Protein AF-A0A359FQQ7-F1 (afdb_monomer_lite)

pLDDT: mean 74.31, std 29.04, range [22.47, 98.88]

Structure (mmCIF, N/CA/C/O backbone):
data_AF-A0A359FQQ7-F1
#
_entry.id   AF-A0A359FQQ7-F1
#
loop_
_atom_site.group_PDB
_atom_site.id
_atom_site.type_symbol
_atom_site.label_atom_id
_atom_site.label_alt_id
_atom_site.label_comp_id
_atom_site.label_asym_id
_atom_site.label_entity_id
_atom_site.label_seq_id
_atom_site.pdbx_PDB_ins_code
_atom_site.Cartn_x
_atom_site.Cartn_y
_atom_site.Cartn_z
_atom_site.occupancy
_atom_site.B_iso_or_equiv
_atom_site.auth_seq_id
_atom_site.auth_comp_id
_atom_site.auth_asym_id
_atom_site.auth_atom_id
_atom_site.pdbx_PDB_model_num
ATOM 1 N N . MET A 1 1 ? -19.778 6.465 49.009 1.00 23.84 1 MET A N 1
ATOM 2 C CA . MET A 1 1 ? -18.402 6.968 48.808 1.00 23.84 1 MET A CA 1
ATOM 3 C C . MET A 1 1 ? -18.165 7.130 47.320 1.00 23.84 1 MET A C 1
ATOM 5 O O . MET A 1 1 ? -18.491 6.216 46.573 1.00 23.84 1 MET A O 1
ATOM 9 N N . VAL A 1 2 ? -17.708 8.308 46.893 1.00 26.94 2 VAL A N 1
ATOM 10 C CA . VAL A 1 2 ? -17.212 8.533 45.530 1.00 26.94 2 VAL A CA 1
ATOM 11 C C . VAL A 1 2 ? -15.701 8.351 45.603 1.00 26.94 2 VAL A C 1
ATOM 13 O O . VAL A 1 2 ? -15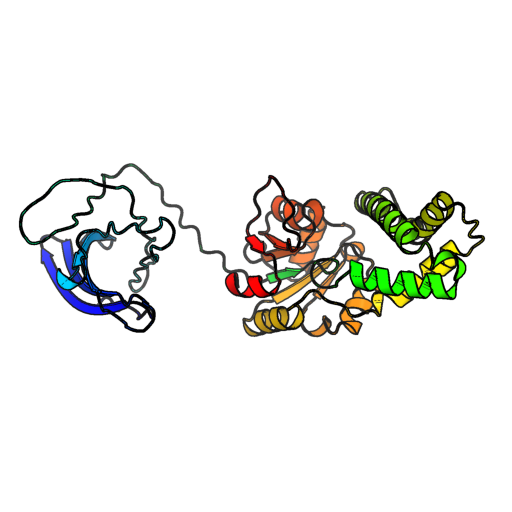.027 9.192 46.201 1.00 26.94 2 VAL A O 1
ATOM 16 N N . ASP A 1 3 ? -15.203 7.243 45.063 1.00 25.20 3 ASP A N 1
ATOM 17 C CA . ASP A 1 3 ? -13.766 7.006 44.923 1.00 25.20 3 ASP A CA 1
ATOM 18 C C . ASP A 1 3 ? -13.290 7.724 43.658 1.00 25.20 3 ASP A C 1
ATOM 20 O O . ASP A 1 3 ? -13.840 7.521 42.576 1.00 25.20 3 ASP A O 1
ATOM 24 N N . PHE A 1 4 ? -12.317 8.619 43.814 1.00 35.44 4 PHE A N 1
ATOM 25 C CA . PHE A 1 4 ? -11.715 9.376 42.719 1.00 35.44 4 PHE A CA 1
ATOM 26 C C . PHE A 1 4 ? -10.382 8.709 42.383 1.00 35.44 4 PHE A C 1
ATOM 28 O O . PHE A 1 4 ? -9.542 8.587 43.270 1.00 35.44 4 PHE A O 1
ATOM 35 N N . MET A 1 5 ? -10.200 8.262 41.139 1.00 31.06 5 MET A N 1
ATOM 36 C CA . MET A 1 5 ? -8.908 7.745 40.684 1.00 31.06 5 MET A CA 1
ATOM 37 C C . MET A 1 5 ? -7.916 8.895 40.488 1.00 31.06 5 MET A C 1
ATOM 39 O O . MET A 1 5 ? -8.274 9.940 39.941 1.00 31.06 5 MET A O 1
ATOM 43 N N . GLU A 1 6 ? -6.677 8.685 40.928 1.00 33.47 6 GLU A N 1
ATOM 44 C CA . GLU A 1 6 ? -5.541 9.549 40.617 1.00 33.47 6 GLU A CA 1
ATOM 45 C C . GLU A 1 6 ? -5.293 9.519 39.103 1.00 33.47 6 GLU A C 1
ATOM 47 O O . GLU A 1 6 ? -4.990 8.480 38.523 1.00 33.47 6 GLU A O 1
ATOM 52 N N . SER A 1 7 ? -5.441 10.671 38.451 1.00 36.25 7 SER A N 1
ATOM 53 C CA . SER A 1 7 ? -4.809 10.929 37.155 1.00 36.25 7 SER A CA 1
ATOM 54 C C . SER A 1 7 ? -3.619 11.840 37.438 1.00 36.25 7 SER A C 1
ATOM 56 O O . SER A 1 7 ? -3.744 12.745 38.263 1.00 36.25 7 SER A O 1
ATOM 58 N N . GLY A 1 8 ? -2.466 11.574 36.818 1.00 37.69 8 GLY A N 1
ATOM 59 C CA . GLY A 1 8 ? -1.138 12.055 37.245 1.00 37.69 8 GLY A CA 1
ATOM 60 C C . GLY A 1 8 ? -0.958 13.565 37.487 1.00 37.69 8 GLY A C 1
ATOM 61 O O . GLY A 1 8 ? 0.026 13.956 38.114 1.00 37.69 8 GLY A O 1
ATOM 62 N N . SER A 1 9 ? -1.905 14.409 37.070 1.00 42.09 9 SER A N 1
ATOM 63 C CA . SER A 1 9 ? -1.862 15.874 37.211 1.00 42.09 9 SER A CA 1
ATOM 64 C C . SER A 1 9 ? -2.677 16.436 38.392 1.00 42.09 9 SER A C 1
ATOM 66 O O . SER A 1 9 ? -2.557 17.625 38.697 1.00 42.09 9 SER A O 1
ATOM 68 N N . TRP A 1 10 ? -3.493 15.620 39.078 1.00 43.59 10 TRP A N 1
ATOM 69 C CA . TRP A 1 10 ? -4.455 16.085 40.091 1.00 43.59 10 TRP A CA 1
ATOM 70 C C . TRP A 1 10 ? -4.386 15.291 41.399 1.00 43.59 10 TRP A C 1
ATOM 72 O O . TRP A 1 10 ? -4.529 14.071 41.399 1.00 43.59 10 TRP A O 1
ATOM 82 N N . ILE A 1 11 ? -4.272 15.991 42.533 1.00 45.81 11 ILE A N 1
ATOM 83 C CA . ILE A 1 11 ? -4.320 15.379 43.874 1.00 45.81 11 ILE A CA 1
ATOM 84 C C . ILE A 1 11 ? -5.571 15.863 44.612 1.00 45.81 11 ILE A C 1
ATOM 86 O O . ILE A 1 11 ? -5.773 17.067 44.787 1.00 45.81 11 ILE A O 1
ATOM 90 N N . LYS A 1 12 ? -6.424 14.936 45.066 1.00 50.94 12 LYS A N 1
ATOM 91 C CA . LYS A 1 12 ? -7.586 15.248 45.915 1.00 50.94 12 LYS A CA 1
ATOM 92 C C . LYS A 1 12 ? -7.120 15.471 47.356 1.00 50.94 12 LYS A C 1
ATOM 94 O O . LYS A 1 12 ? -6.603 14.553 47.977 1.00 50.94 12 LYS A O 1
ATOM 99 N N . LEU A 1 13 ? -7.361 16.660 47.911 1.00 45.81 13 LEU A N 1
ATOM 100 C CA . LEU A 1 13 ? -6.974 16.991 49.288 1.00 45.81 13 LEU A CA 1
ATOM 101 C C . LEU A 1 13 ? -8.071 16.671 50.305 1.00 45.81 13 LEU A C 1
ATOM 103 O O . LEU A 1 13 ? -7.808 16.137 51.375 1.00 45.81 13 LEU A O 1
ATOM 107 N N . SER A 1 14 ? -9.317 17.043 50.008 1.00 45.72 14 SER A N 1
ATOM 108 C CA . SER A 1 14 ? -10.446 16.819 50.918 1.00 45.72 14 SER A CA 1
ATOM 109 C C . SER A 1 14 ? -11.785 16.943 50.203 1.00 45.72 14 SER A C 1
ATOM 111 O O . SER A 1 14 ? -11.901 17.591 49.161 1.00 45.72 14 SER A O 1
ATOM 113 N N . SER A 1 15 ? -12.819 16.328 50.776 1.00 51.59 15 SER A N 1
ATOM 114 C CA . SER A 1 15 ? -14.206 16.505 50.344 1.00 51.59 15 SER A CA 1
ATOM 115 C C . SER A 1 15 ? -15.118 16.684 51.546 1.00 51.59 15 SER A C 1
ATOM 117 O O . SER A 1 15 ? -15.037 15.892 52.480 1.00 51.59 15 SER A O 1
ATOM 119 N N . ASN A 1 16 ? -15.999 17.683 51.506 1.00 52.84 16 ASN A N 1
ATOM 120 C CA . ASN A 1 16 ? -16.909 17.994 52.605 1.00 52.84 16 ASN A CA 1
ATOM 121 C C . ASN A 1 16 ? -18.370 17.964 52.106 1.00 52.84 16 ASN A C 1
ATOM 123 O O . ASN A 1 16 ? -18.829 18.939 51.497 1.00 52.84 16 ASN A O 1
ATOM 127 N N . PRO A 1 17 ? -19.078 16.828 52.251 1.00 51.91 17 PRO A N 1
ATOM 128 C CA . PRO A 1 17 ? -20.451 16.682 51.788 1.00 51.91 17 PRO A CA 1
ATOM 129 C C . PRO A 1 17 ? -21.446 17.340 52.756 1.00 51.91 17 PRO A C 1
ATOM 131 O O . PRO A 1 17 ? -21.340 17.206 53.971 1.00 51.91 17 PRO A O 1
ATOM 134 N N . ARG A 1 18 ? -22.458 18.021 52.218 1.00 54.28 18 ARG A N 1
ATOM 135 C CA . ARG A 1 18 ? -23.611 18.552 52.956 1.00 54.28 18 ARG A CA 1
ATOM 136 C C . ARG A 1 18 ? -24.895 18.111 52.264 1.00 54.28 18 ARG A C 1
ATOM 138 O O . ARG A 1 18 ? -24.994 18.175 51.043 1.00 54.28 18 ARG A O 1
ATOM 145 N N . GLN A 1 19 ? -25.896 17.686 53.027 1.00 45.41 19 GLN A N 1
ATOM 146 C CA . GLN A 1 19 ? -27.176 17.229 52.483 1.00 45.41 19 GLN A CA 1
ATOM 147 C C . GLN A 1 19 ? -28.316 18.112 52.988 1.00 45.41 19 GLN A C 1
ATOM 149 O O . GLN A 1 19 ? -28.429 18.369 54.184 1.00 45.41 19 GLN A O 1
ATOM 154 N N . ARG A 1 20 ? -29.162 18.594 52.072 1.00 49.00 20 ARG A N 1
ATOM 155 C CA . ARG A 1 20 ? -30.366 19.369 52.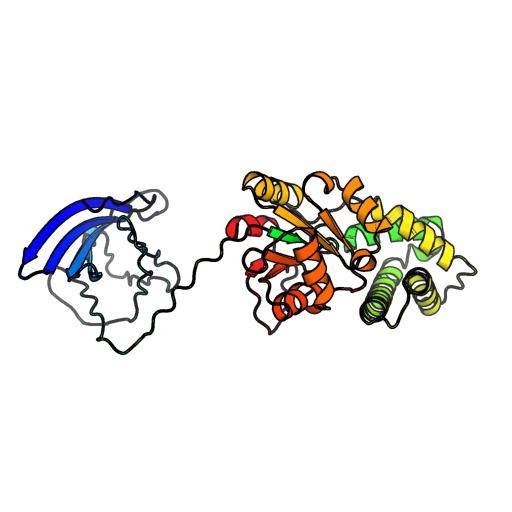400 1.00 49.00 20 ARG A CA 1
ATOM 156 C C . ARG A 1 20 ? -31.430 19.149 51.322 1.00 49.00 20 ARG A C 1
ATOM 158 O O . ARG A 1 20 ? -31.136 19.282 50.139 1.00 49.00 20 ARG A O 1
ATOM 165 N N . ASN A 1 21 ? -32.659 18.804 51.717 1.00 43.75 21 ASN A N 1
ATOM 166 C CA . ASN A 1 21 ? -33.828 18.628 50.834 1.00 43.75 21 ASN A CA 1
ATOM 167 C C . ASN A 1 21 ? -33.558 17.786 49.566 1.00 43.75 21 ASN A C 1
ATOM 169 O O . ASN A 1 21 ? -33.723 18.271 48.446 1.00 43.75 21 ASN A O 1
ATOM 173 N N . ASN A 1 22 ? -33.116 16.531 49.725 1.00 49.00 22 ASN A N 1
ATOM 174 C CA . ASN A 1 22 ? -32.780 15.606 48.623 1.00 49.00 22 ASN A CA 1
ATOM 175 C C . ASN A 1 22 ? -31.702 16.109 47.640 1.00 49.00 22 ASN A C 1
ATOM 177 O O . ASN A 1 22 ? -31.526 15.534 46.560 1.00 49.00 22 ASN A O 1
ATOM 181 N N . LYS A 1 23 ? -30.960 17.155 48.019 1.00 44.00 23 LYS A N 1
ATOM 182 C CA . LYS A 1 23 ? -29.763 17.623 47.326 1.00 44.00 23 LYS A CA 1
ATOM 183 C C . LYS A 1 23 ? -28.541 17.347 48.192 1.00 44.00 23 LYS A C 1
ATOM 185 O O . LYS A 1 23 ? -28.539 17.660 49.383 1.00 44.00 23 LYS A O 1
ATOM 190 N N . VAL A 1 24 ? -27.507 16.776 47.590 1.00 48.62 24 VAL A N 1
ATOM 191 C CA . VAL A 1 24 ? -26.188 16.613 48.210 1.00 48.62 24 VAL A CA 1
ATOM 192 C C . VAL A 1 24 ? -25.252 17.599 47.536 1.00 48.62 24 VAL A C 1
ATOM 194 O O . VAL A 1 24 ? -25.076 17.530 46.323 1.00 48.62 24 VAL A O 1
ATOM 197 N N . SER A 1 25 ? -24.671 18.525 48.290 1.00 45.25 25 SER A N 1
ATOM 198 C CA . SER A 1 25 ? -23.557 19.337 47.819 1.00 45.25 25 SER A CA 1
ATOM 199 C C . SER A 1 25 ? -22.247 18.753 48.327 1.00 45.25 25 SER A C 1
ATOM 201 O O . SER A 1 25 ? -22.138 18.369 49.486 1.00 45.25 25 SER A O 1
ATOM 203 N N . VAL A 1 26 ? -21.242 18.665 47.464 1.00 50.38 26 VAL A N 1
ATOM 204 C CA . VAL A 1 26 ? -19.898 18.231 47.845 1.00 50.38 26 VAL A CA 1
ATOM 205 C C . VAL A 1 26 ? -18.936 19.328 47.436 1.00 50.38 26 VAL A C 1
ATOM 207 O O . VAL A 1 26 ? -18.816 19.635 46.251 1.00 50.38 26 VAL A O 1
ATOM 210 N N . LEU A 1 27 ? -18.274 19.927 48.425 1.00 46.50 27 LEU A N 1
ATOM 211 C CA . LEU A 1 27 ? -17.118 20.776 48.173 1.00 46.50 27 LEU A CA 1
ATOM 212 C C . LEU A 1 27 ? -15.889 19.875 48.093 1.00 46.50 27 LEU A C 1
ATOM 214 O O . LEU A 1 27 ? -15.633 19.132 49.040 1.00 46.50 27 LEU A O 1
ATOM 218 N N . ILE A 1 28 ? -15.147 19.934 46.992 1.00 53.69 28 ILE A N 1
ATOM 219 C CA . ILE A 1 28 ? -13.906 19.175 46.820 1.00 53.69 28 ILE A CA 1
ATOM 220 C C . ILE A 1 28 ? -12.751 20.146 46.613 1.00 53.69 28 ILE A C 1
ATOM 222 O O . ILE A 1 28 ? -12.840 21.046 45.777 1.00 53.69 28 ILE A O 1
ATOM 226 N N . ASN A 1 29 ? -11.683 19.954 47.386 1.00 49.75 29 ASN A N 1
ATOM 227 C CA . ASN A 1 29 ? -10.424 20.664 47.214 1.00 49.75 29 ASN A CA 1
ATOM 228 C C . ASN A 1 29 ? -9.447 19.756 46.458 1.00 49.75 29 ASN A C 1
ATOM 230 O O . ASN A 1 29 ? -9.180 18.635 46.902 1.00 49.75 29 ASN A O 1
ATOM 234 N N . PHE A 1 30 ? -8.912 20.248 45.347 1.00 58.31 30 PHE A N 1
ATOM 235 C CA . PHE A 1 30 ? -7.862 19.600 44.569 1.00 58.31 30 PHE A CA 1
ATOM 236 C C . PHE A 1 30 ? -6.619 20.480 44.501 1.00 58.31 30 PHE A C 1
ATOM 238 O O . PHE A 1 30 ? -6.683 21.686 44.743 1.00 58.31 30 PHE A O 1
ATOM 245 N N . VAL A 1 31 ? -5.510 19.864 44.116 1.00 44.94 31 VAL A N 1
ATOM 246 C CA . VAL A 1 31 ? -4.295 20.545 43.683 1.00 44.94 31 VAL A CA 1
ATOM 247 C C . VAL A 1 31 ? -4.021 20.174 42.237 1.00 44.94 31 VAL A C 1
ATOM 249 O O . VAL A 1 31 ? -3.949 18.985 41.920 1.00 44.94 31 VAL A O 1
ATOM 252 N N . LEU A 1 32 ? -3.855 21.190 41.391 1.00 45.88 32 LEU A N 1
ATOM 253 C CA . LEU A 1 32 ? -3.355 21.044 40.028 1.00 45.88 32 LEU A CA 1
ATOM 254 C C . LEU A 1 32 ? -1.829 21.156 40.037 1.00 45.88 32 LEU A C 1
ATOM 256 O O . LEU A 1 32 ? -1.291 22.141 40.551 1.00 45.88 32 LEU A O 1
ATOM 260 N N . LYS A 1 33 ? -1.140 20.161 39.473 1.00 45.09 33 LYS A N 1
ATOM 261 C CA . LYS A 1 33 ? 0.299 20.236 39.199 1.00 45.09 33 LYS A CA 1
ATOM 262 C C . LYS A 1 33 ? 0.508 20.806 37.798 1.00 45.09 33 LYS A C 1
ATOM 264 O O . LYS A 1 33 ? 0.233 20.123 36.819 1.00 45.09 33 LYS A O 1
ATOM 269 N N . MET A 1 34 ? 0.994 22.042 37.716 1.00 42.34 34 MET A N 1
ATOM 270 C CA . MET A 1 34 ? 1.411 22.646 36.448 1.00 42.34 34 MET A CA 1
ATOM 271 C C . MET A 1 34 ? 2.911 22.398 36.245 1.00 42.34 34 MET A C 1
ATOM 273 O O . MET A 1 34 ? 3.684 22.690 37.163 1.00 42.34 34 MET A O 1
ATOM 277 N N . PRO A 1 35 ? 3.351 21.884 35.088 1.00 39.12 35 PRO A N 1
ATOM 278 C CA . PRO A 1 35 ? 4.766 21.846 34.763 1.00 39.12 35 PRO A CA 1
ATOM 279 C C . PRO A 1 35 ? 5.234 23.260 34.393 1.00 39.12 35 PRO A C 1
ATOM 281 O O . PRO A 1 35 ? 4.771 23.844 33.417 1.00 39.12 35 PRO A O 1
ATOM 284 N N . LYS A 1 36 ? 6.163 23.819 35.170 1.00 41.09 36 LYS A N 1
ATOM 285 C CA . LYS A 1 36 ? 7.084 24.849 34.681 1.00 41.09 36 LYS A CA 1
ATOM 286 C C . LYS A 1 36 ? 8.486 24.273 34.720 1.00 41.09 36 LYS A C 1
ATOM 288 O O . LYS A 1 36 ? 8.803 23.501 35.625 1.00 41.09 36 LYS A O 1
ATOM 293 N N . GLU A 1 37 ? 9.295 24.636 33.730 1.00 41.03 37 GLU A N 1
ATOM 294 C CA . GLU A 1 37 ? 10.717 24.308 33.676 1.00 41.03 37 GLU A CA 1
ATOM 295 C C . GLU A 1 37 ? 11.345 24.597 35.050 1.00 41.03 37 GLU A C 1
ATOM 297 O O . GLU A 1 37 ? 11.466 25.749 35.460 1.00 41.03 37 GLU A O 1
ATOM 302 N N . SER A 1 38 ? 11.676 23.519 35.770 1.00 41.00 38 SER A N 1
ATOM 303 C CA . SER A 1 38 ? 12.355 23.421 37.073 1.00 41.00 38 SER A CA 1
ATOM 304 C C . SER A 1 38 ? 11.588 23.536 38.409 1.00 41.00 38 SER A C 1
ATOM 306 O O . SER A 1 38 ? 12.172 23.124 39.407 1.00 41.00 38 SER A O 1
ATOM 308 N N . GLU A 1 39 ? 10.296 23.891 38.491 1.00 41.41 39 GLU A N 1
ATOM 309 C CA . GLU A 1 39 ? 9.538 23.787 39.766 1.00 41.41 39 GLU A CA 1
ATOM 310 C C . GLU A 1 39 ? 8.045 23.441 39.584 1.00 41.41 39 GLU A C 1
ATOM 312 O O . GLU A 1 39 ? 7.339 24.009 38.750 1.00 41.41 39 GLU A O 1
ATOM 317 N N . ILE A 1 40 ? 7.534 22.519 40.415 1.00 42.38 40 ILE A N 1
ATOM 318 C CA . ILE A 1 40 ? 6.106 22.164 40.493 1.00 42.38 40 ILE A CA 1
ATOM 319 C C . ILE A 1 40 ? 5.430 23.098 41.500 1.00 42.38 40 ILE A C 1
ATOM 321 O O . ILE A 1 40 ? 5.586 22.916 42.707 1.00 42.38 40 ILE A O 1
ATOM 325 N N . THR A 1 41 ? 4.627 24.061 41.036 1.00 43.84 41 THR A N 1
ATOM 326 C CA . THR A 1 41 ? 3.792 24.873 41.938 1.00 43.84 41 THR A CA 1
ATOM 327 C C . THR A 1 41 ? 2.379 24.281 42.052 1.00 43.84 41 THR A C 1
ATOM 329 O O . THR A 1 41 ? 1.628 24.298 41.073 1.00 43.84 41 THR A O 1
ATOM 332 N N . PRO A 1 42 ? 1.973 23.753 43.220 1.00 47.00 42 PRO A N 1
ATOM 333 C CA . PRO A 1 42 ? 0.622 23.244 43.431 1.00 47.00 42 PRO A CA 1
ATOM 334 C C . PRO A 1 42 ? -0.407 24.385 43.513 1.00 47.00 42 PRO A C 1
ATOM 336 O O . PRO A 1 42 ? -0.327 25.228 44.405 1.00 47.00 42 PRO A O 1
ATOM 339 N N . LEU A 1 43 ? -1.410 24.395 42.624 1.00 49.88 43 LEU A N 1
ATOM 340 C CA . LEU A 1 43 ? -2.495 25.390 42.650 1.00 49.88 43 LEU A CA 1
ATOM 341 C C . LEU A 1 43 ? -3.782 24.819 43.278 1.00 49.88 43 LEU A C 1
ATOM 343 O O . LEU A 1 43 ? -4.304 23.817 42.777 1.00 49.88 43 LEU A O 1
ATOM 347 N N . PRO A 1 44 ? -4.330 25.440 44.343 1.00 50.19 44 PRO A N 1
ATOM 348 C CA . PRO A 1 44 ? -5.578 25.003 44.953 1.00 50.19 44 PRO A CA 1
ATOM 349 C C . PRO A 1 44 ? -6.789 25.259 44.050 1.00 50.19 44 PRO A C 1
ATOM 351 O O . PRO A 1 44 ? -7.035 26.379 43.597 1.00 50.19 44 PRO A O 1
ATOM 354 N N . VAL A 1 45 ? -7.601 24.218 43.858 1.00 53.03 45 VAL A N 1
ATOM 355 C CA . VAL A 1 45 ? -8.845 24.257 43.081 1.00 53.03 45 VAL A CA 1
ATOM 356 C C . VAL A 1 45 ? -10.011 23.823 43.959 1.00 53.03 45 VAL A C 1
ATOM 358 O O . VAL A 1 45 ? -9.978 22.758 44.576 1.00 53.03 45 VAL A O 1
ATOM 361 N N . ARG A 1 46 ? -11.071 24.630 44.004 1.00 52.22 46 ARG A N 1
ATOM 362 C CA . ARG A 1 46 ? -12.327 24.316 44.695 1.00 52.22 46 ARG A CA 1
ATOM 363 C C . ARG A 1 46 ? -13.419 24.005 43.693 1.00 52.22 46 ARG A C 1
ATOM 365 O O . ARG A 1 46 ? -13.734 24.845 42.862 1.00 52.22 46 ARG A O 1
ATOM 372 N N . MET A 1 47 ? -14.045 22.839 43.815 1.00 55.12 47 MET A N 1
ATOM 373 C CA . MET A 1 47 ? -15.235 22.485 43.039 1.00 55.12 47 MET A CA 1
ATOM 374 C C . MET A 1 47 ? -16.441 22.294 43.947 1.00 55.12 47 MET A C 1
ATOM 376 O O . MET A 1 47 ? -16.361 21.577 44.945 1.00 55.12 47 MET A O 1
ATOM 380 N N . LEU A 1 48 ? -17.571 22.889 43.570 1.00 51.16 48 LEU A N 1
ATOM 381 C CA . LEU A 1 48 ? -18.869 22.617 44.174 1.00 51.16 48 LEU A CA 1
ATOM 382 C C . LEU A 1 48 ? -19.689 21.742 43.232 1.00 51.16 48 LEU A C 1
ATOM 384 O O . LEU A 1 48 ? -20.067 22.169 42.140 1.00 51.16 48 LEU A O 1
ATOM 388 N N . ILE A 1 49 ? -20.006 20.534 43.680 1.00 53.47 49 ILE A N 1
ATOM 389 C CA . ILE A 1 49 ? -20.855 19.596 42.947 1.00 53.47 49 ILE A CA 1
ATOM 390 C C . ILE A 1 49 ? -22.192 19.509 43.662 1.00 53.47 49 ILE A C 1
ATOM 392 O O . ILE A 1 49 ? -22.223 19.296 44.872 1.00 53.47 49 ILE A O 1
ATOM 396 N N . MET A 1 50 ? -23.293 19.644 42.927 1.00 46.81 50 MET A N 1
ATOM 397 C CA . MET A 1 50 ? -24.625 19.349 43.445 1.00 46.81 50 MET A CA 1
ATOM 398 C C . MET A 1 50 ? -25.172 18.085 42.805 1.00 46.81 50 MET A C 1
ATOM 400 O O . MET A 1 50 ? -25.195 17.960 41.584 1.00 46.81 50 MET A O 1
ATOM 404 N N . CYS A 1 51 ? -25.662 17.176 43.638 1.00 46.50 51 CYS A N 1
ATOM 405 C CA . CYS A 1 51 ? -26.328 15.958 43.222 1.00 46.50 51 CYS A CA 1
ATOM 406 C C . CYS A 1 51 ? -27.798 15.996 43.639 1.00 46.50 51 CYS A C 1
ATOM 408 O O . CYS A 1 51 ? -28.115 16.207 44.810 1.00 46.50 51 CYS A O 1
ATOM 410 N N . THR A 1 52 ? -28.701 15.758 42.691 1.00 47.19 52 THR A N 1
ATOM 411 C CA . THR A 1 52 ? -30.146 15.641 42.923 1.00 47.19 52 THR A CA 1
ATOM 412 C C . THR A 1 52 ? -30.677 14.406 42.213 1.00 47.19 52 THR A C 1
ATOM 414 O O . THR A 1 52 ? -30.466 14.268 41.011 1.00 47.19 52 THR A O 1
ATOM 417 N N . LYS A 1 53 ? -31.373 13.516 42.933 1.00 46.38 53 LYS A N 1
ATOM 418 C CA . LYS A 1 53 ? -32.001 12.303 42.363 1.00 46.38 53 LYS A CA 1
ATOM 419 C C . LYS A 1 53 ? -31.056 11.472 41.465 1.00 46.38 53 LYS A C 1
ATOM 421 O O . LYS A 1 53 ? -31.437 11.037 40.385 1.00 46.38 53 LYS A O 1
ATOM 426 N N . GLY A 1 54 ? -29.804 11.285 41.893 1.00 44.78 54 GLY A N 1
ATOM 427 C CA . GLY A 1 54 ? -28.814 10.469 41.174 1.00 44.78 54 GLY A CA 1
ATOM 428 C C . GLY A 1 54 ? -28.127 11.144 39.978 1.00 44.78 54 GLY A C 1
ATOM 429 O O . GLY A 1 54 ? -27.327 10.497 39.307 1.00 44.78 54 GLY A O 1
ATOM 430 N N . VAL A 1 55 ? -28.398 12.428 39.721 1.00 41.56 55 VAL A N 1
ATOM 431 C CA . VAL A 1 55 ? -27.684 13.245 38.727 1.00 41.56 55 VAL A CA 1
ATOM 432 C C . VAL A 1 55 ? -26.804 14.249 39.460 1.00 41.56 55 VAL A C 1
ATOM 434 O O . VAL A 1 55 ? -27.311 14.979 40.311 1.00 41.56 55 VAL A O 1
ATOM 437 N N . CYS A 1 56 ? -25.511 14.288 39.138 1.00 45.47 56 CYS A N 1
ATOM 438 C CA . CYS A 1 56 ? -24.560 15.254 39.682 1.00 45.47 56 CYS A CA 1
ATOM 439 C C . CYS A 1 56 ? -24.156 16.270 38.609 1.00 45.47 56 CYS A C 1
ATOM 441 O O . CYS A 1 56 ? -23.977 15.919 37.444 1.00 45.47 56 CYS A O 1
ATOM 443 N N . SER A 1 57 ? -24.004 17.530 39.005 1.00 44.91 57 SER A N 1
ATOM 444 C CA . SER A 1 57 ? -23.550 18.615 38.135 1.00 44.91 57 SER A CA 1
ATOM 445 C C . SER A 1 57 ? -22.527 19.469 38.872 1.00 44.91 57 SER A C 1
ATOM 447 O O . SER A 1 57 ? -22.705 19.775 40.055 1.00 44.91 57 SER A O 1
ATOM 449 N N . ILE A 1 58 ? -21.459 19.857 38.176 1.00 50.06 58 ILE A N 1
ATOM 450 C CA . ILE A 1 58 ? -20.520 20.867 38.668 1.00 50.06 58 ILE A CA 1
ATOM 451 C C . ILE A 1 58 ? -21.236 22.214 38.589 1.00 50.06 58 ILE A C 1
ATOM 453 O O . ILE A 1 58 ? -21.716 22.607 37.530 1.00 50.06 58 ILE A O 1
ATOM 457 N N . VAL A 1 59 ? -21.348 22.892 39.726 1.00 45.50 59 VAL A N 1
ATOM 458 C CA . VAL A 1 59 ? -22.060 24.173 39.846 1.00 45.50 59 VAL A CA 1
ATOM 459 C C . VAL A 1 59 ? -21.082 25.339 39.893 1.00 45.50 59 VAL A C 1
ATOM 461 O O . VAL A 1 59 ? -21.416 26.436 39.462 1.00 45.50 59 VAL A O 1
ATOM 464 N N . SER A 1 60 ? -19.873 25.111 40.406 1.00 45.94 60 SER A N 1
ATOM 465 C CA . SER A 1 60 ? -18.819 26.120 40.469 1.00 45.94 60 SER A CA 1
ATOM 466 C C . SER A 1 60 ? -17.446 25.455 40.516 1.00 45.94 60 SER A C 1
ATOM 468 O O . SER A 1 60 ? -17.286 24.402 41.141 1.00 45.94 60 SER A O 1
ATOM 470 N N . VAL A 1 61 ? -16.469 26.090 39.871 1.00 46.62 61 VAL A N 1
ATOM 471 C CA . VAL A 1 61 ? -15.039 25.799 39.994 1.00 46.62 61 VAL A CA 1
ATOM 472 C C . VAL A 1 61 ? -14.336 27.122 40.281 1.00 46.62 61 VAL A C 1
ATOM 474 O O . VAL A 1 61 ? -14.564 28.091 39.562 1.00 46.62 61 VAL A O 1
ATOM 477 N N . ALA A 1 62 ? -13.501 27.168 41.314 1.00 45.41 62 ALA A N 1
ATOM 478 C CA . ALA A 1 62 ? -12.700 28.330 41.675 1.00 45.41 62 ALA A CA 1
ATOM 479 C C . ALA A 1 62 ? -11.224 27.934 41.762 1.00 45.41 62 ALA A C 1
ATOM 481 O O . ALA A 1 62 ? -10.869 27.006 42.492 1.00 45.41 62 ALA A O 1
ATOM 482 N N . LEU A 1 63 ? -10.374 28.649 41.026 1.00 45.94 63 LEU A N 1
ATOM 483 C CA . LEU A 1 63 ? -8.921 28.550 41.120 1.00 45.94 63 LEU A CA 1
ATOM 484 C C . LEU A 1 63 ? -8.429 29.609 42.108 1.00 45.94 63 LEU A C 1
ATOM 486 O O . LEU A 1 63 ? -8.786 30.779 41.977 1.00 45.94 63 LEU A O 1
ATOM 490 N N . ILE A 1 64 ? -7.630 29.214 43.096 1.00 47.97 64 ILE A N 1
ATOM 491 C CA . ILE A 1 64 ? -7.056 30.146 44.069 1.00 47.97 64 ILE A CA 1
ATOM 492 C C . ILE A 1 64 ? -5.594 30.363 43.688 1.00 47.97 64 ILE A C 1
ATOM 494 O O . ILE A 1 64 ? -4.764 29.484 43.898 1.00 47.97 64 ILE A O 1
ATOM 498 N N . ILE A 1 65 ? -5.281 31.528 43.123 1.00 43.72 65 ILE A N 1
ATOM 499 C CA . ILE A 1 65 ? -3.908 31.897 42.758 1.00 43.72 65 ILE A CA 1
ATOM 500 C C . ILE A 1 65 ? -3.309 32.750 43.893 1.00 43.72 65 ILE A C 1
ATOM 502 O O . ILE A 1 65 ? -3.877 33.795 44.221 1.00 43.72 65 ILE A O 1
ATOM 506 N N . PRO A 1 66 ? -2.183 32.337 44.509 1.00 42.12 66 PRO A N 1
ATOM 507 C CA . PRO A 1 66 ? -1.419 33.173 45.431 1.00 42.12 66 PRO A CA 1
ATOM 508 C C . PRO A 1 66 ? -1.033 34.513 44.797 1.00 42.12 66 PRO A C 1
ATOM 510 O O . PRO A 1 66 ? -0.523 34.547 43.680 1.00 42.12 66 PRO A O 1
ATOM 513 N N . ALA A 1 67 ? -1.210 35.616 45.527 1.00 39.31 67 ALA A N 1
ATOM 514 C CA . ALA A 1 67 ? -0.888 36.959 45.032 1.00 39.31 67 ALA A CA 1
ATOM 515 C C . ALA A 1 67 ? 0.585 37.113 44.599 1.00 39.31 67 ALA A C 1
ATOM 517 O O . ALA A 1 67 ? 0.885 37.919 43.726 1.00 39.31 67 ALA A O 1
ATOM 518 N N . SER A 1 68 ? 1.489 36.309 45.168 1.00 39.16 68 SER A N 1
ATOM 519 C CA . SER A 1 68 ? 2.914 36.266 44.822 1.00 39.16 68 SER A CA 1
ATOM 520 C C . SER A 1 68 ? 3.213 35.716 43.422 1.00 39.16 68 SER A C 1
ATOM 522 O O . SER A 1 68 ? 4.290 35.977 42.899 1.00 39.16 68 SER A O 1
ATOM 524 N N . LEU A 1 69 ? 2.285 34.974 42.805 1.00 38.09 69 LEU A N 1
ATOM 525 C CA . LEU A 1 69 ? 2.434 34.417 41.452 1.00 38.09 69 LEU A CA 1
ATOM 526 C C . LEU A 1 69 ? 1.860 35.332 40.360 1.00 38.09 69 LEU A C 1
ATOM 528 O O . LEU A 1 69 ? 1.923 34.994 39.180 1.00 38.09 69 LEU A O 1
ATOM 532 N N . ILE A 1 70 ? 1.298 36.481 40.741 1.00 38.25 70 ILE A N 1
ATOM 533 C CA . ILE A 1 70 ? 0.670 37.438 39.830 1.00 38.25 70 ILE A CA 1
ATOM 534 C C . ILE A 1 70 ? 1.654 38.597 39.612 1.00 38.25 70 ILE A C 1
ATOM 536 O O . ILE A 1 70 ? 1.738 39.511 40.433 1.00 38.25 70 ILE A O 1
ATOM 540 N N . SER A 1 71 ? 2.420 38.577 38.516 1.00 32.69 71 SER A N 1
ATOM 541 C CA . SER A 1 71 ? 3.207 39.751 38.110 1.00 32.69 71 SER A CA 1
ATOM 542 C C . SER A 1 71 ? 2.266 40.819 37.542 1.00 32.69 71 SER A C 1
ATOM 544 O O . SER A 1 71 ? 1.292 40.488 36.863 1.00 32.69 71 SER A O 1
ATOM 546 N N . ARG A 1 72 ? 2.534 42.107 37.807 1.00 32.81 72 ARG A N 1
ATOM 547 C CA . ARG A 1 72 ? 1.645 43.243 37.462 1.00 32.81 72 ARG A CA 1
ATOM 548 C C . ARG A 1 72 ? 1.330 43.419 35.963 1.00 32.81 72 ARG A C 1
ATOM 550 O O . ARG A 1 72 ? 0.504 44.264 35.641 1.00 32.81 72 ARG A O 1
ATOM 557 N N . GLU A 1 73 ? 1.899 42.606 35.076 1.00 27.67 73 GLU A N 1
ATOM 558 C CA . GLU A 1 73 ? 1.653 42.638 33.625 1.00 27.67 73 GLU A CA 1
ATOM 559 C C . GLU A 1 73 ? 1.239 41.280 33.023 1.00 27.67 73 GLU A C 1
ATOM 561 O O . GLU A 1 73 ? 1.159 41.135 31.807 1.00 27.67 73 GLU A O 1
ATOM 566 N N . SER A 1 74 ? 0.921 40.271 33.841 1.00 27.25 74 SER A N 1
ATOM 567 C CA . SER A 1 74 ? 0.510 38.957 33.326 1.00 27.25 74 SER A CA 1
ATOM 568 C C . SER A 1 74 ? -1.003 38.876 33.088 1.00 27.25 74 SER A C 1
ATOM 570 O O . SER A 1 74 ? -1.799 38.579 33.978 1.00 27.25 74 SER A O 1
ATOM 572 N N . VAL A 1 75 ? -1.418 39.112 31.842 1.00 27.94 75 VAL A N 1
ATOM 573 C CA . VAL A 1 75 ? -2.674 38.559 31.321 1.00 27.94 75 VAL A CA 1
ATOM 574 C C . VAL A 1 75 ? -2.463 37.049 31.209 1.00 27.94 75 VAL A C 1
ATOM 576 O O . VAL A 1 75 ? -1.649 36.598 30.408 1.00 27.94 75 VAL A O 1
ATOM 579 N N . CYS A 1 76 ? -3.151 36.251 32.027 1.00 29.34 76 CYS A N 1
ATOM 580 C CA . CYS A 1 76 ? -3.209 34.807 31.811 1.00 29.34 76 CYS A CA 1
ATOM 581 C C . CYS A 1 76 ? -4.046 34.536 30.552 1.00 29.34 76 CYS A C 1
ATOM 583 O O . CYS A 1 76 ? -5.258 34.335 30.642 1.00 29.34 76 CYS A O 1
ATOM 585 N N . ASP A 1 77 ? -3.413 34.560 29.380 1.00 27.86 77 ASP A N 1
ATOM 586 C CA . ASP A 1 77 ? -3.981 33.946 28.185 1.00 27.86 77 ASP A CA 1
ATOM 587 C C . ASP A 1 77 ? -3.905 32.429 28.371 1.00 27.86 77 ASP A C 1
ATOM 589 O O . ASP A 1 77 ? -2.841 31.819 28.297 1.00 27.86 77 ASP A O 1
ATOM 593 N N . PHE A 1 78 ? -5.050 31.817 28.671 1.00 30.64 78 PHE A N 1
ATOM 594 C CA . PHE A 1 78 ? -5.197 30.377 28.524 1.00 30.64 78 PHE A CA 1
ATOM 595 C C . PHE A 1 78 ? -5.366 30.094 27.028 1.00 30.64 78 PHE A C 1
ATOM 597 O O . PHE A 1 78 ? -6.353 30.567 26.451 1.00 30.64 78 PHE A O 1
ATOM 604 N N . PRO A 1 79 ? -4.449 29.358 26.375 1.00 26.75 79 PRO A N 1
ATOM 605 C CA . PRO A 1 79 ? -4.673 28.922 25.006 1.00 26.75 79 PRO A CA 1
ATOM 606 C C . PRO A 1 79 ? -5.969 28.102 24.963 1.00 26.75 79 PRO A C 1
ATOM 608 O O . PRO A 1 79 ? -6.177 27.215 25.791 1.00 26.75 79 PRO A O 1
ATOM 611 N N . GLU A 1 80 ? -6.852 28.390 23.998 1.00 33.31 80 GLU A N 1
ATOM 612 C CA . GLU A 1 80 ? -8.175 27.746 23.847 1.00 33.31 80 GLU A CA 1
ATOM 613 C C . GLU A 1 80 ? -8.114 26.206 23.743 1.00 33.31 80 GLU A C 1
ATOM 615 O O . GLU A 1 80 ? -9.144 25.535 23.836 1.00 33.31 80 GLU A O 1
ATOM 620 N N . ASN A 1 81 ? -6.911 25.645 23.596 1.00 31.14 81 ASN A N 1
ATOM 621 C CA . ASN A 1 81 ? -6.665 24.246 23.291 1.00 31.14 81 ASN A CA 1
ATOM 622 C C . ASN A 1 81 ? -5.996 23.439 24.420 1.00 31.14 81 ASN A C 1
ATOM 624 O O . ASN A 1 81 ? -5.844 22.234 24.249 1.00 31.14 81 ASN A O 1
ATOM 628 N N . GLU A 1 82 ? -5.675 24.029 25.579 1.00 30.03 82 GLU A N 1
ATOM 629 C CA . GLU A 1 82 ? -5.080 23.297 26.719 1.00 30.03 82 GLU A CA 1
ATOM 630 C C . GLU A 1 82 ? -5.899 23.428 28.009 1.00 30.03 82 GLU A C 1
ATOM 632 O O . GLU A 1 82 ? -5.408 23.831 29.063 1.00 30.03 82 GLU A O 1
ATOM 637 N N . VAL A 1 83 ? -7.184 23.075 27.953 1.00 32.72 83 VAL A N 1
ATOM 638 C CA . VAL A 1 83 ? -7.932 22.787 29.183 1.00 32.72 83 VAL A CA 1
ATOM 639 C C . VAL A 1 83 ? -8.240 21.303 29.216 1.00 32.72 83 VAL A C 1
ATOM 641 O O . VAL A 1 83 ? -9.143 20.821 28.524 1.00 32.72 83 VAL A O 1
ATOM 644 N N . ASP A 1 84 ? -7.466 20.583 30.025 1.00 32.25 84 ASP A N 1
ATOM 645 C CA . ASP A 1 84 ? -7.661 19.163 30.270 1.00 32.25 84 ASP A CA 1
ATOM 646 C C . ASP A 1 84 ? -9.105 18.870 30.695 1.00 32.25 84 ASP A C 1
ATOM 648 O O . ASP A 1 84 ? -9.699 19.492 31.583 1.00 32.25 84 ASP A O 1
ATOM 652 N N . LYS A 1 85 ? -9.681 17.880 30.019 1.00 32.38 85 LYS A N 1
ATOM 653 C CA . LYS A 1 85 ? -11.038 17.379 30.226 1.00 32.38 85 LYS A CA 1
ATOM 654 C C . LYS A 1 85 ? -11.153 16.751 31.618 1.00 32.38 85 LYS A C 1
ATOM 656 O O . LYS A 1 85 ? -10.707 15.627 31.831 1.00 32.38 85 LYS A O 1
ATOM 661 N N . ILE A 1 86 ? -11.825 17.419 32.555 1.00 31.50 86 ILE A N 1
ATOM 662 C CA . ILE A 1 86 ? -12.188 16.795 33.837 1.00 31.50 86 ILE A CA 1
ATOM 663 C C . ILE A 1 86 ? -13.214 15.687 33.563 1.00 31.50 86 ILE A C 1
ATOM 665 O O . ILE A 1 86 ? -14.345 15.962 33.160 1.00 31.50 86 ILE A O 1
ATOM 669 N N . THR A 1 87 ? -12.824 14.434 33.801 1.00 29.16 87 THR A N 1
ATOM 670 C CA . THR A 1 87 ? -13.707 13.263 33.709 1.00 29.16 87 THR A CA 1
ATOM 671 C C . THR A 1 87 ? -14.019 12.780 35.122 1.00 29.16 87 THR A C 1
ATOM 673 O O . THR A 1 87 ? -13.123 12.380 35.860 1.00 29.16 87 THR A O 1
ATOM 676 N N . MET A 1 88 ? -15.290 12.824 35.527 1.00 27.25 88 MET A N 1
ATOM 677 C CA . MET A 1 88 ? -15.731 12.293 36.820 1.00 27.25 88 MET A CA 1
ATOM 678 C C . MET A 1 88 ? -16.371 10.915 36.632 1.00 27.25 88 MET A C 1
ATOM 680 O O . MET A 1 88 ? -17.357 10.778 35.905 1.00 27.25 88 MET A O 1
ATOM 684 N N . SER A 1 89 ? -15.836 9.906 37.322 1.00 27.17 89 SER A N 1
ATOM 685 C CA . SER A 1 89 ? -16.426 8.570 37.433 1.00 27.17 89 SER A CA 1
ATOM 686 C C . SER A 1 89 ? -17.141 8.436 38.778 1.00 27.17 89 SER A C 1
ATOM 688 O O . SER A 1 89 ? -16.576 8.716 39.833 1.00 27.17 89 SER A O 1
ATOM 690 N N . THR A 1 90 ? -18.397 8.000 38.750 1.00 25.16 90 THR A N 1
ATOM 691 C CA . THR A 1 90 ? -19.030 7.344 39.903 1.00 25.16 90 THR A CA 1
ATOM 692 C C . THR A 1 90 ? -19.385 5.932 39.468 1.00 25.16 90 THR A C 1
ATOM 694 O O . THR A 1 90 ? -19.662 5.735 38.288 1.00 25.16 90 THR A O 1
ATOM 697 N N . LYS A 1 91 ? -19.373 4.982 40.413 1.00 27.92 91 LYS A N 1
ATOM 698 C CA . LYS A 1 91 ? -19.386 3.509 40.271 1.00 27.92 91 LYS A CA 1
ATOM 699 C C . LYS A 1 91 ? -20.363 2.840 39.275 1.00 27.92 91 LYS A C 1
ATOM 701 O O . LYS A 1 91 ? -20.434 1.625 39.314 1.00 27.92 91 LYS A O 1
ATOM 706 N N . ASN A 1 92 ? -21.089 3.553 38.406 1.00 27.73 92 ASN A N 1
ATOM 707 C CA . ASN A 1 92 ? -21.681 3.007 37.174 1.00 27.73 92 ASN A CA 1
ATOM 708 C C . ASN A 1 92 ? -22.112 4.046 36.101 1.00 27.73 92 ASN A C 1
ATOM 710 O O . ASN A 1 92 ? -22.958 3.727 35.268 1.00 27.73 92 ASN A O 1
ATOM 714 N N . LYS A 1 93 ? -21.585 5.285 36.071 1.00 26.39 93 LYS A N 1
ATOM 715 C CA . LYS A 1 93 ? -21.891 6.268 35.000 1.00 26.39 93 LYS A CA 1
ATOM 716 C C . LYS A 1 93 ? -20.708 7.204 34.717 1.00 26.39 93 LYS A C 1
ATOM 718 O O . LYS A 1 93 ? -20.199 7.843 35.637 1.00 26.39 93 LYS A O 1
ATOM 723 N N . PHE A 1 94 ? -20.321 7.308 33.443 1.00 28.22 94 PHE A N 1
ATOM 724 C CA . PHE A 1 94 ? -19.365 8.298 32.930 1.00 28.22 94 PHE A CA 1
ATOM 725 C C . PHE A 1 94 ? -20.086 9.627 32.653 1.00 28.22 94 PHE A C 1
ATOM 727 O O . PHE A 1 94 ? -21.145 9.628 32.023 1.00 28.22 94 PHE A O 1
ATOM 734 N N . PHE A 1 95 ? -19.526 10.751 33.107 1.00 29.81 95 PHE A N 1
ATOM 735 C CA . PHE A 1 95 ? -20.015 12.097 32.780 1.00 29.81 95 PHE A CA 1
ATOM 736 C C . PHE A 1 95 ? -19.128 12.771 31.722 1.00 29.81 95 PHE A C 1
ATOM 738 O O . PHE A 1 95 ? -17.925 12.526 31.655 1.00 29.81 95 PHE A O 1
ATOM 745 N N . THR A 1 96 ? -19.742 13.614 30.891 1.00 27.56 96 THR A N 1
ATOM 746 C CA . THR A 1 96 ? -19.129 14.321 29.754 1.00 27.56 96 THR A CA 1
ATOM 747 C C . THR A 1 96 ? -18.176 15.442 30.207 1.00 27.56 96 THR A C 1
ATOM 749 O O . THR A 1 96 ? -18.470 16.101 31.207 1.00 27.56 96 THR A O 1
ATOM 752 N N . PRO A 1 97 ? -17.090 15.738 29.464 1.00 29.73 97 PRO A N 1
ATOM 753 C CA . PRO A 1 97 ? -16.236 16.896 29.731 1.00 29.73 97 PRO A CA 1
ATOM 754 C C . PRO A 1 97 ? -16.983 18.230 29.605 1.00 29.73 97 PRO A C 1
ATOM 756 O O . PRO A 1 97 ? -17.727 18.458 28.650 1.00 29.73 97 PRO A O 1
ATOM 759 N N . VAL A 1 98 ? -16.745 19.131 30.558 1.00 31.20 98 VAL A N 1
ATOM 760 C CA . VAL A 1 98 ? -17.246 20.512 30.538 1.00 31.20 98 VAL A CA 1
ATOM 761 C C . VAL A 1 98 ? -16.294 21.368 29.697 1.00 31.20 98 VAL A C 1
ATOM 763 O O . VAL A 1 98 ? -15.121 21.490 30.034 1.00 31.20 98 VAL A O 1
ATOM 766 N N . LYS A 1 99 ? -16.785 21.977 28.608 1.00 30.09 99 LYS A N 1
ATOM 767 C CA . LYS A 1 99 ? -16.068 23.056 27.905 1.00 30.09 99 LYS A CA 1
ATOM 768 C C . LYS A 1 99 ? -16.269 24.365 28.670 1.00 30.09 99 LYS A C 1
ATOM 770 O O . LYS A 1 99 ? -17.408 24.770 28.899 1.00 30.09 99 LYS A O 1
ATOM 775 N N . PHE A 1 100 ? -15.180 25.039 29.025 1.00 32.41 100 PHE A N 1
ATOM 776 C CA . PHE A 1 100 ? -15.228 26.416 29.510 1.00 32.41 100 PHE A CA 1
ATOM 777 C C . PHE A 1 100 ? -15.503 27.336 28.319 1.00 32.41 100 PHE A C 1
ATOM 779 O O . PHE A 1 100 ? -14.801 27.268 27.314 1.00 32.41 100 PHE A O 1
ATOM 786 N N . LEU A 1 101 ? -16.543 28.168 28.394 1.00 26.67 101 LEU A N 1
ATOM 787 C CA . LEU A 1 101 ? -16.857 29.129 27.339 1.00 26.67 101 LEU A CA 1
ATOM 788 C C . LEU A 1 101 ? -17.093 30.530 27.918 1.00 26.67 101 LEU A C 1
ATOM 790 O O . LEU A 1 101 ? -17.985 30.727 28.739 1.00 26.67 101 LEU A O 1
ATOM 794 N N . LYS A 1 102 ? -16.329 31.469 27.340 1.00 28.41 102 LYS A N 1
ATOM 795 C CA . LYS A 1 102 ? -16.411 32.944 27.313 1.00 28.41 102 LYS A CA 1
ATOM 796 C C . LYS A 1 102 ? -15.725 33.778 28.412 1.00 28.41 102 LYS A C 1
ATOM 798 O O . LYS A 1 102 ? -15.974 33.643 29.603 1.00 28.41 102 LYS A O 1
ATOM 803 N N . LYS A 1 103 ? -14.925 34.735 27.904 1.00 29.94 103 LYS A N 1
ATOM 804 C CA . LYS A 1 103 ? -14.337 35.918 28.557 1.00 29.94 103 LYS A CA 1
ATOM 805 C C . LYS A 1 103 ? -15.395 36.737 29.305 1.00 29.94 103 LYS A C 1
ATOM 807 O O . LYS A 1 103 ? -16.384 37.154 28.707 1.00 29.94 103 LYS A O 1
ATOM 812 N N . THR A 1 104 ? -15.089 37.114 30.540 1.00 27.56 104 THR A N 1
ATOM 813 C CA . THR A 1 104 ? -15.700 38.265 31.221 1.00 27.56 104 THR A CA 1
ATOM 814 C C . THR A 1 104 ? -14.589 39.203 31.692 1.00 27.56 104 THR A C 1
ATOM 816 O O . THR A 1 104 ? -13.816 38.848 32.577 1.00 27.56 104 THR A O 1
ATOM 819 N N . ARG A 1 105 ? -14.489 40.393 31.083 1.00 27.64 105 ARG A N 1
ATOM 820 C CA . ARG A 1 105 ? -13.749 41.551 31.628 1.00 27.64 105 ARG A CA 1
ATOM 821 C C . ARG A 1 105 ? -14.580 42.152 32.759 1.00 27.64 105 ARG A C 1
ATOM 823 O O . ARG A 1 105 ? -15.746 42.365 32.482 1.00 27.64 105 ARG A O 1
ATOM 830 N N . TYR A 1 106 ? -14.007 42.503 33.918 1.00 27.30 106 TYR A N 1
ATOM 831 C CA . TYR A 1 106 ? -14.437 43.650 34.750 1.00 27.30 106 TYR A CA 1
ATOM 832 C C . TYR A 1 106 ? -13.350 44.070 35.772 1.00 27.30 106 TYR A C 1
ATOM 834 O O . TYR A 1 106 ? -12.471 43.284 36.115 1.00 27.30 106 TYR A O 1
ATOM 842 N N . LEU A 1 107 ? -13.407 45.355 36.148 1.00 24.69 107 LEU A N 1
ATOM 843 C CA . LEU A 1 107 ? -12.379 46.256 36.705 1.00 24.69 107 LEU A CA 1
ATOM 844 C C . LEU A 1 107 ? -12.092 46.135 38.228 1.00 24.69 107 LEU A C 1
ATOM 846 O O . LEU A 1 107 ? -12.914 45.640 38.989 1.00 24.69 107 LEU A O 1
ATOM 850 N N . GLN A 1 108 ? -10.912 46.636 38.631 1.00 22.84 108 GLN A N 1
ATOM 851 C CA . GLN A 1 108 ? -10.330 46.786 39.990 1.00 22.84 108 GLN A CA 1
ATOM 852 C C . GLN A 1 108 ? -11.079 47.760 40.947 1.00 22.84 108 GLN A C 1
ATOM 854 O O . GLN A 1 108 ? -11.929 48.502 40.455 1.00 22.84 108 GLN A O 1
ATOM 859 N N . PRO A 1 109 ? -10.683 47.916 42.247 1.00 36.62 109 PRO A N 1
ATOM 860 C CA . PRO A 1 109 ? -9.802 47.084 43.096 1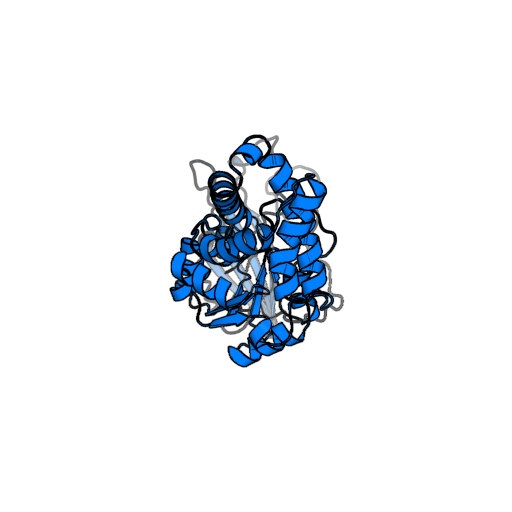.00 36.62 109 PRO A CA 1
ATOM 861 C C . PRO A 1 109 ? -10.394 46.757 44.493 1.00 36.62 109 PRO A C 1
ATOM 863 O O . PRO A 1 109 ? -10.935 47.632 45.157 1.00 36.62 109 PRO A O 1
ATOM 866 N N . ALA A 1 110 ? -10.183 45.535 44.994 1.00 23.83 110 ALA A N 1
ATOM 867 C CA . ALA A 1 110 ? -9.885 45.240 46.409 1.00 23.83 110 ALA A CA 1
ATOM 868 C C . ALA A 1 110 ? -9.745 43.720 46.599 1.00 23.83 110 ALA A C 1
ATOM 870 O O . ALA A 1 110 ? -10.679 42.970 46.346 1.00 23.83 110 ALA A O 1
ATOM 871 N N . ASN A 1 111 ? -8.544 43.306 47.004 1.00 26.92 111 ASN A N 1
ATOM 872 C CA . ASN A 1 111 ? -8.131 42.048 47.637 1.00 26.92 111 ASN A CA 1
ATOM 873 C C . ASN A 1 111 ? -9.122 40.858 47.601 1.00 26.92 111 ASN A C 1
ATOM 875 O O . ASN A 1 111 ? -10.130 40.857 48.302 1.00 26.92 111 ASN A O 1
ATOM 879 N N . CYS A 1 112 ? -8.704 39.804 46.881 1.00 24.66 112 CYS A N 1
ATOM 880 C CA . CYS A 1 112 ? -9.351 38.504 46.616 1.00 24.66 112 CYS A CA 1
ATOM 881 C C . CYS A 1 112 ? -10.234 38.460 45.353 1.00 24.66 112 CYS A C 1
ATOM 883 O O . CYS A 1 112 ? -11.394 38.862 45.353 1.00 24.66 112 CYS A O 1
ATOM 885 N N . PHE A 1 113 ? -9.697 37.876 44.274 1.00 27.73 113 PHE A N 1
ATOM 886 C CA . PHE A 1 113 ? -10.454 37.582 43.056 1.00 27.73 113 PHE A CA 1
ATOM 887 C C . PHE A 1 113 ? -11.190 36.241 43.193 1.00 27.73 113 PHE A C 1
ATOM 889 O O . PHE A 1 113 ? -10.566 35.186 43.264 1.00 27.73 113 PHE A O 1
ATOM 896 N N . ASN A 1 114 ? -12.524 36.276 43.191 1.00 25.78 114 ASN A N 1
ATOM 897 C CA . ASN A 1 114 ? -13.360 35.096 42.973 1.00 25.78 114 ASN A CA 1
ATOM 898 C C . ASN A 1 114 ? -13.734 35.035 41.488 1.00 25.78 114 ASN A C 1
ATOM 900 O O . ASN A 1 114 ? -14.549 35.832 41.024 1.00 25.78 114 ASN A O 1
ATOM 904 N N . LEU A 1 115 ? -13.175 34.087 40.734 1.00 29.92 115 LEU A N 1
ATOM 905 C CA . LEU A 1 115 ? -13.656 33.802 39.382 1.00 29.92 115 LEU A CA 1
ATOM 906 C C . LEU A 1 115 ? -14.939 32.956 39.490 1.00 29.92 115 LEU A C 1
ATOM 908 O O . LEU A 1 115 ? -14.879 31.753 39.731 1.00 29.92 115 LEU A O 1
ATOM 912 N N . ILE A 1 116 ? -16.111 33.586 39.366 1.00 26.53 116 ILE A N 1
ATOM 913 C CA . ILE A 1 116 ? -17.408 32.891 39.358 1.00 26.53 116 ILE A CA 1
ATOM 914 C C . ILE A 1 116 ? -17.787 32.589 37.906 1.00 26.53 116 ILE A C 1
ATOM 916 O O . ILE A 1 116 ? -18.276 33.451 37.180 1.00 26.53 116 ILE A O 1
ATOM 920 N N . LEU A 1 117 ? -17.580 31.345 37.477 1.00 29.48 117 LEU A N 1
ATOM 921 C CA . LEU A 1 117 ? -18.086 30.858 36.195 1.00 29.48 117 LEU A CA 1
ATOM 922 C C . LEU A 1 117 ? -19.579 30.534 36.331 1.00 29.48 117 LEU A C 1
ATOM 924 O O . LEU A 1 117 ? -19.961 29.622 37.064 1.00 29.48 117 LEU A O 1
ATOM 928 N N . THR A 1 118 ? -20.426 31.295 35.638 1.00 23.92 118 THR A N 1
ATOM 929 C CA . THR A 1 118 ? -21.885 31.115 35.646 1.00 23.92 118 THR A CA 1
ATOM 930 C C . THR A 1 118 ? -22.306 30.341 34.395 1.00 23.92 118 THR A C 1
ATOM 932 O O . THR A 1 118 ? -22.100 30.821 33.284 1.00 23.92 118 THR A O 1
ATOM 935 N N . PHE A 1 119 ? -22.904 29.154 34.544 1.00 28.91 119 PHE A N 1
ATOM 936 C CA . PHE A 1 119 ? -23.463 28.397 33.414 1.00 28.91 119 PHE A CA 1
ATOM 937 C C . PHE A 1 119 ? -24.911 28.829 33.123 1.00 28.91 119 PHE A C 1
ATOM 939 O O . PHE A 1 119 ? -25.743 28.901 34.029 1.00 28.91 119 PHE A O 1
ATOM 946 N N . CYS A 1 120 ? -25.210 29.118 31.851 1.00 22.47 120 CYS A N 1
ATOM 947 C CA . CYS A 1 120 ? -26.528 29.557 31.383 1.00 22.47 120 CYS A CA 1
ATOM 948 C C . CYS A 1 120 ? -27.544 28.395 31.302 1.00 22.47 120 CYS A C 1
ATOM 950 O O . CYS A 1 120 ? -27.175 27.236 31.110 1.00 22.47 120 CYS A O 1
ATOM 952 N N . LYS A 1 121 ? -28.836 28.709 31.470 1.00 23.09 121 LYS A N 1
ATOM 953 C CA . LYS A 1 121 ? -29.954 27.754 31.589 1.00 23.09 121 LYS A CA 1
ATOM 954 C C . LYS A 1 121 ? -30.211 26.933 30.310 1.00 23.09 121 LYS A C 1
ATOM 956 O O . LYS A 1 121 ? -30.447 27.489 29.251 1.00 23.09 121 LYS A O 1
ATOM 961 N N . LYS A 1 122 ? -30.259 25.609 30.497 1.00 29.66 122 LYS A N 1
ATOM 962 C CA . LYS A 1 122 ? -31.318 24.647 30.115 1.00 29.66 122 LYS A CA 1
ATOM 963 C C . LYS A 1 122 ? -32.207 25.003 28.898 1.00 29.66 122 LYS A C 1
ATOM 965 O O . LYS A 1 122 ? -33.312 25.488 29.097 1.00 29.66 122 LYS A O 1
ATOM 970 N N . GLU A 1 123 ? -31.785 24.609 27.697 1.00 25.16 123 GLU A N 1
ATOM 971 C CA . GLU A 1 123 ? -32.684 24.234 26.588 1.00 25.16 123 GLU A CA 1
ATOM 972 C C . GLU A 1 123 ? -32.192 22.925 25.936 1.00 25.16 123 GLU A C 1
ATOM 974 O O . GLU A 1 123 ? -31.031 22.534 26.082 1.00 25.16 123 GLU A O 1
ATOM 979 N N . ASP A 1 124 ? -33.122 22.191 25.332 1.00 26.48 124 ASP A N 1
ATOM 980 C CA . ASP A 1 124 ? -33.148 20.737 25.139 1.00 26.48 124 ASP A CA 1
ATOM 981 C C . ASP A 1 124 ? -32.044 20.123 24.254 1.00 26.48 124 ASP A C 1
ATOM 983 O O . ASP A 1 124 ? -32.221 19.898 23.057 1.00 26.48 124 ASP A O 1
ATOM 987 N N . TYR A 1 125 ? -30.938 19.687 24.860 1.00 30.09 125 TYR A N 1
ATOM 988 C CA . TYR A 1 125 ? -30.013 18.751 24.212 1.00 30.09 125 TYR A CA 1
ATOM 989 C C . TYR A 1 125 ? -30.410 17.302 24.520 1.00 30.09 125 TYR A C 1
ATOM 991 O O . TYR A 1 125 ? -30.105 16.762 25.586 1.00 30.09 125 TYR A O 1
ATOM 999 N N . LYS A 1 126 ? -31.051 16.627 23.555 1.00 22.73 126 LYS A N 1
ATOM 1000 C CA . LYS A 1 126 ? -31.119 15.156 23.518 1.00 22.73 126 LYS A CA 1
ATOM 1001 C C . LYS A 1 126 ? -29.695 14.609 23.356 1.00 22.73 126 LYS A C 1
ATOM 1003 O O . LYS A 1 126 ? -29.147 14.547 22.260 1.00 22.73 126 LYS A O 1
ATOM 1008 N N . MET A 1 127 ? -29.087 14.248 24.481 1.00 27.39 127 MET A N 1
ATOM 1009 C CA . MET A 1 127 ? -27.721 13.742 24.580 1.00 27.39 127 MET A CA 1
ATOM 1010 C C . MET A 1 127 ? -27.648 12.315 24.006 1.00 27.39 127 MET A C 1
ATOM 1012 O O . MET A 1 127 ? -28.022 11.348 24.667 1.00 27.39 127 MET A O 1
ATOM 1016 N N . GLN A 1 128 ? -27.183 12.165 22.763 1.00 22.72 128 GLN A N 1
ATOM 1017 C CA . GLN A 1 128 ? -26.767 10.861 22.244 1.00 22.72 128 GLN A CA 1
ATOM 1018 C C . GLN A 1 128 ? -25.438 10.482 22.906 1.00 22.72 128 GLN A C 1
ATOM 1020 O O . GLN A 1 128 ? -24.425 11.153 22.713 1.00 22.72 128 GLN A O 1
ATOM 1025 N N . ILE A 1 129 ? -25.434 9.405 23.691 1.00 27.48 129 ILE A N 1
ATOM 1026 C CA . ILE A 1 129 ? -24.208 8.783 24.197 1.00 27.48 129 ILE A CA 1
ATOM 1027 C C . ILE A 1 129 ? -23.454 8.236 22.975 1.00 27.48 129 ILE A C 1
ATOM 1029 O O . ILE A 1 129 ? -23.762 7.153 22.481 1.00 27.48 129 ILE A O 1
ATOM 1033 N N . LYS A 1 130 ? -22.487 8.991 22.438 1.00 30.77 130 LYS A N 1
ATOM 1034 C CA . LYS A 1 130 ? -21.516 8.436 21.490 1.00 30.77 130 LYS A CA 1
ATOM 1035 C C . LYS A 1 130 ? -20.628 7.486 22.287 1.00 30.77 130 LYS A C 1
ATOM 1037 O O . LYS A 1 130 ? -19.748 7.936 23.012 1.00 30.77 130 LYS A O 1
ATOM 1042 N N . HIS A 1 131 ? -20.888 6.183 22.184 1.00 37.06 131 HIS A N 1
ATOM 1043 C CA . HIS A 1 131 ? -19.920 5.171 22.597 1.00 37.06 131 HIS A CA 1
ATOM 1044 C C . HIS A 1 131 ? -18.565 5.534 21.979 1.00 37.06 131 HIS A C 1
ATOM 1046 O O . HIS A 1 131 ? -18.469 5.691 20.760 1.00 37.06 131 HIS A O 1
ATOM 1052 N N . GLN A 1 132 ? -17.546 5.715 22.818 1.00 44.38 132 GLN A N 1
ATOM 1053 C CA . GLN A 1 132 ? -16.167 5.829 22.362 1.00 44.38 132 GLN A CA 1
ATOM 1054 C C . GLN A 1 132 ? -15.866 4.526 21.616 1.00 44.38 132 GLN A C 1
ATOM 1056 O O . GLN A 1 132 ? -15.970 3.447 22.200 1.00 44.38 132 GLN A O 1
ATOM 1061 N N . LYS A 1 133 ? -15.666 4.614 20.296 1.00 55.44 133 LYS A N 1
ATOM 1062 C CA . LYS A 1 133 ? -15.463 3.430 19.460 1.00 55.44 133 LYS A CA 1
ATOM 1063 C C . LYS A 1 133 ? -14.192 2.733 19.939 1.00 55.44 133 LYS A C 1
ATOM 1065 O O . LYS A 1 133 ? -13.141 3.360 20.005 1.00 55.44 133 LYS A O 1
ATOM 1070 N N . THR A 1 134 ? -14.306 1.460 20.291 1.00 82.12 134 THR A N 1
ATOM 1071 C CA . THR A 1 134 ? -13.171 0.599 20.613 1.00 82.12 134 THR A CA 1
ATOM 1072 C C . THR A 1 134 ? -12.848 -0.222 19.373 1.00 82.12 134 THR A C 1
ATOM 1074 O O . THR A 1 134 ? -13.541 -1.188 19.047 1.00 82.12 134 THR A O 1
ATOM 1077 N N . TYR A 1 135 ? -11.832 0.204 18.627 1.00 95.31 135 TYR A N 1
ATOM 1078 C CA . TYR A 1 135 ? -11.340 -0.571 17.493 1.00 95.31 135 TYR A CA 1
ATOM 1079 C C . TYR A 1 135 ? -10.705 -1.872 17.990 1.00 95.31 135 TYR A C 1
ATOM 1081 O O . TYR A 1 135 ? -10.148 -1.930 19.082 1.00 95.31 135 TYR A O 1
ATOM 1089 N N . ARG A 1 136 ? -10.834 -2.931 17.194 1.00 96.44 136 ARG A N 1
ATOM 1090 C CA . ARG A 1 136 ? -10.203 -4.238 17.438 1.00 96.44 136 ARG A CA 1
ATOM 1091 C C . ARG A 1 136 ? -9.514 -4.790 16.199 1.00 96.44 136 ARG A C 1
ATOM 1093 O O . ARG A 1 136 ? -8.627 -5.620 16.331 1.00 96.44 136 ARG A O 1
ATOM 1100 N N . ASN A 1 137 ? -9.953 -4.362 15.016 1.00 98.56 137 ASN A N 1
ATOM 1101 C CA . ASN A 1 137 ? -9.504 -4.874 13.728 1.00 98.56 137 ASN A CA 1
ATOM 1102 C C . ASN A 1 137 ? -8.922 -3.706 12.925 1.00 98.56 137 ASN A C 1
ATOM 1104 O O . ASN A 1 137 ? -9.636 -2.741 12.638 1.00 98.56 137 ASN A O 1
ATOM 1108 N N . LEU A 1 138 ? -7.642 -3.793 12.588 1.00 98.75 138 LEU A N 1
ATOM 1109 C CA . LEU A 1 138 ? -6.906 -2.784 11.837 1.00 98.75 138 LEU A CA 1
ATOM 1110 C C . LEU A 1 138 ? -6.608 -3.356 10.452 1.00 98.75 138 LEU A C 1
ATOM 1112 O O . LEU A 1 138 ? -5.902 -4.355 10.335 1.00 98.75 138 LEU A O 1
ATOM 1116 N N . PHE A 1 139 ? -7.189 -2.755 9.418 1.00 98.88 139 PHE A N 1
ATOM 1117 C CA . PHE A 1 139 ? -6.963 -3.145 8.030 1.00 98.88 139 PHE A CA 1
ATOM 1118 C C . PHE A 1 139 ? -5.965 -2.175 7.415 1.00 98.88 139 PHE A C 1
ATOM 1120 O O . PHE A 1 139 ? -6.259 -0.990 7.326 1.00 98.88 139 PHE A O 1
ATOM 1127 N N . PHE A 1 140 ? -4.803 -2.670 7.016 1.00 98.88 140 PHE A N 1
ATOM 1128 C CA . PHE A 1 140 ? -3.739 -1.888 6.405 1.00 98.88 140 PHE A CA 1
ATOM 1129 C C . PHE A 1 140 ? -3.721 -2.102 4.893 1.00 98.88 140 PHE A C 1
ATOM 1131 O O . PHE A 1 140 ? -3.815 -3.237 4.418 1.00 98.88 140 PHE A O 1
ATOM 1138 N N . ASP A 1 141 ? -3.560 -1.024 4.136 1.00 98.69 141 ASP A N 1
ATOM 1139 C CA . ASP A 1 141 ? -2.947 -1.128 2.820 1.00 98.69 141 ASP A CA 1
ATOM 1140 C C . ASP A 1 141 ? -1.448 -1.485 2.949 1.00 98.69 141 ASP A C 1
ATOM 1142 O O . ASP A 1 141 ? -0.854 -1.393 4.027 1.00 98.69 141 ASP A O 1
ATOM 1146 N N . LEU A 1 142 ? -0.848 -1.965 1.859 1.00 98.50 142 LEU A N 1
ATOM 1147 C CA . LEU A 1 142 ? 0.551 -2.367 1.811 1.00 98.50 142 LEU A CA 1
ATOM 1148 C C . LEU A 1 142 ? 1.430 -1.346 1.080 1.00 98.50 142 LEU A C 1
ATOM 1150 O O . LEU A 1 142 ? 2.395 -0.857 1.664 1.00 98.50 142 LEU A O 1
ATOM 1154 N N . ASP A 1 143 ? 1.152 -1.072 -0.193 1.00 97.75 143 ASP A N 1
ATOM 1155 C CA . ASP A 1 143 ? 2.050 -0.315 -1.068 1.00 97.75 143 ASP A CA 1
ATOM 1156 C C . ASP A 1 143 ? 1.843 1.178 -0.851 1.00 97.75 143 ASP A C 1
ATOM 1158 O O . ASP A 1 143 ? 0.724 1.636 -0.960 1.00 97.75 143 ASP A O 1
ATOM 1162 N N . ARG A 1 144 ? 2.913 1.943 -0.587 1.00 97.12 144 ARG A N 1
ATOM 1163 C CA . ARG A 1 144 ? 2.847 3.377 -0.210 1.00 97.12 144 ARG A CA 1
ATOM 1164 C C . ARG A 1 144 ? 2.272 3.650 1.193 1.00 97.12 144 ARG A C 1
ATOM 1166 O O . ARG A 1 144 ? 2.364 4.777 1.669 1.00 97.12 144 ARG A O 1
ATOM 1173 N N . THR A 1 145 ? 1.834 2.610 1.905 1.00 98.56 145 THR A N 1
ATOM 1174 C CA . THR A 1 145 ? 1.466 2.679 3.329 1.00 98.56 145 THR A CA 1
ATOM 1175 C C . THR A 1 145 ? 2.513 2.046 4.251 1.00 98.56 145 THR A C 1
ATOM 1177 O O . THR A 1 145 ? 2.992 2.694 5.178 1.00 98.56 145 THR A O 1
ATOM 1180 N N . LEU A 1 146 ? 2.890 0.784 4.014 1.00 98.75 146 LEU A N 1
ATOM 1181 C CA . LEU A 1 146 ? 3.893 0.060 4.812 1.00 98.75 146 LEU A CA 1
ATOM 1182 C C . LEU A 1 146 ? 5.158 -0.213 3.997 1.00 98.75 146 LEU A C 1
ATOM 1184 O O . LEU A 1 146 ? 6.268 0.053 4.452 1.00 98.75 146 LEU A O 1
ATOM 1188 N N . TRP A 1 147 ? 4.989 -0.731 2.782 1.00 98.69 147 TRP A N 1
ATOM 1189 C CA . TRP A 1 147 ? 6.068 -1.020 1.847 1.00 98.69 147 TRP A CA 1
ATOM 1190 C C . TRP A 1 147 ? 6.337 0.205 0.977 1.00 98.69 147 TRP A C 1
ATOM 1192 O O . TRP A 1 147 ? 5.428 0.724 0.321 1.00 98.69 147 TRP A O 1
ATOM 1202 N N . ASP A 1 148 ? 7.583 0.684 0.980 1.00 98.19 148 ASP A N 1
ATOM 1203 C CA . ASP A 1 148 ? 7.970 1.891 0.248 1.00 98.19 148 ASP A CA 1
ATOM 1204 C C . ASP A 1 148 ? 8.063 1.582 -1.247 1.00 98.19 148 ASP A C 1
ATOM 1206 O O . ASP A 1 148 ? 9.109 1.206 -1.785 1.00 98.19 148 ASP A O 1
ATOM 1210 N N . PHE A 1 149 ? 6.919 1.705 -1.921 1.00 96.44 149 PHE A N 1
ATOM 1211 C CA . PHE A 1 149 ? 6.800 1.370 -3.330 1.00 96.44 149 PHE A CA 1
ATOM 1212 C C . PHE A 1 149 ? 7.788 2.143 -4.193 1.00 96.44 149 PHE A C 1
ATOM 1214 O O . PHE A 1 149 ? 8.399 1.558 -5.085 1.00 96.44 149 PHE A O 1
ATOM 1221 N N . LYS A 1 150 ? 7.960 3.437 -3.913 1.00 95.19 150 LYS A N 1
ATOM 1222 C CA . LYS A 1 150 ? 8.788 4.320 -4.724 1.00 95.19 150 LYS A CA 1
ATOM 1223 C C . LYS A 1 150 ? 10.253 3.905 -4.638 1.00 95.19 150 LYS A C 1
ATOM 1225 O O . LYS A 1 150 ? 10.843 3.599 -5.670 1.00 95.19 150 LYS A O 1
ATOM 1230 N N . THR A 1 151 ? 10.804 3.807 -3.427 1.00 97.69 151 THR A N 1
ATOM 1231 C CA . THR A 1 151 ? 12.214 3.439 -3.222 1.00 97.69 151 THR A CA 1
ATOM 1232 C C . THR A 1 151 ? 12.522 2.067 -3.820 1.00 97.69 151 THR A C 1
ATOM 1234 O O . THR A 1 151 ? 13.489 1.896 -4.560 1.00 97.69 151 THR A O 1
ATOM 1237 N N . ASN A 1 152 ? 11.676 1.073 -3.550 1.00 98.44 152 ASN A N 1
ATOM 1238 C CA . ASN A 1 152 ? 11.909 -0.286 -4.029 1.00 98.44 152 ASN A CA 1
ATOM 1239 C C . ASN A 1 152 ? 11.761 -0.419 -5.557 1.00 98.44 152 ASN A C 1
ATOM 1241 O O . ASN A 1 152 ? 12.535 -1.140 -6.197 1.00 98.44 152 ASN A O 1
ATOM 1245 N N . SER A 1 153 ? 10.782 0.269 -6.152 1.00 97.62 153 SER A N 1
ATOM 1246 C CA . SER A 1 153 ? 10.593 0.328 -7.606 1.00 97.62 153 SER A CA 1
ATOM 1247 C C . SER A 1 153 ? 11.778 1.016 -8.283 1.00 97.62 153 SER A C 1
ATOM 1249 O O . SER A 1 153 ? 12.336 0.460 -9.224 1.00 97.62 153 SER A O 1
ATOM 1251 N N . GLU A 1 154 ? 12.227 2.165 -7.768 1.00 98.31 154 GLU A N 1
ATOM 1252 C CA . GLU A 1 154 ? 13.377 2.911 -8.296 1.00 98.31 154 GLU A CA 1
ATOM 1253 C C . GLU A 1 154 ? 14.656 2.081 -8.306 1.00 98.31 154 GLU A C 1
ATOM 1255 O O . GLU A 1 154 ? 15.309 1.976 -9.345 1.00 98.31 154 GLU A O 1
ATOM 1260 N N . VAL A 1 155 ? 14.984 1.436 -7.182 1.00 98.44 155 VAL A N 1
ATOM 1261 C CA . VAL A 1 155 ? 16.161 0.561 -7.083 1.00 98.44 155 VAL A CA 1
ATOM 1262 C C . VAL A 1 155 ? 16.089 -0.558 -8.120 1.00 98.44 155 VAL A C 1
ATOM 1264 O O . VAL A 1 155 ? 17.058 -0.803 -8.836 1.00 98.44 155 VAL A O 1
ATOM 1267 N N . THR A 1 156 ? 14.931 -1.208 -8.239 1.00 98.50 156 THR A N 1
ATOM 1268 C CA . THR A 1 156 ? 14.744 -2.307 -9.195 1.00 98.50 156 THR A CA 1
ATOM 1269 C C . THR A 1 156 ? 14.874 -1.816 -10.632 1.00 98.50 156 THR A C 1
ATOM 1271 O O . THR A 1 156 ? 15.620 -2.393 -11.413 1.00 98.50 156 THR A O 1
ATOM 1274 N N . LEU A 1 157 ? 14.187 -0.732 -10.996 1.00 98.44 157 LEU A N 1
ATOM 1275 C CA . LEU A 1 157 ? 14.248 -0.179 -12.346 1.00 98.44 157 LEU A CA 1
ATOM 1276 C C . LEU A 1 157 ? 15.667 0.253 -12.704 1.00 98.44 157 LEU A C 1
ATOM 1278 O O . LEU A 1 157 ? 16.106 -0.033 -13.811 1.00 98.44 157 LEU A O 1
ATOM 1282 N N . ASN A 1 158 ? 16.400 0.875 -11.783 1.00 98.31 158 ASN A N 1
ATOM 1283 C CA . ASN A 1 158 ? 17.784 1.268 -12.025 1.00 98.31 158 ASN A CA 1
ATOM 1284 C C . ASN A 1 158 ? 18.675 0.052 -12.324 1.00 98.31 158 ASN A C 1
ATOM 1286 O O . ASN A 1 158 ? 19.438 0.064 -13.286 1.00 98.31 158 ASN A O 1
ATOM 1290 N N . GLU A 1 159 ? 18.539 -1.026 -11.546 1.00 98.38 159 GLU A N 1
ATOM 1291 C CA . GLU A 1 159 ? 19.265 -2.280 -11.778 1.00 98.38 159 GLU A CA 1
ATOM 1292 C C . GLU A 1 159 ? 18.899 -2.925 -13.122 1.00 98.38 159 GLU A C 1
ATOM 1294 O O . GLU A 1 159 ? 19.785 -3.378 -13.848 1.00 98.38 159 GLU A O 1
ATOM 1299 N N . LEU A 1 160 ? 17.611 -2.948 -13.479 1.00 97.88 160 LEU A N 1
ATOM 1300 C CA . LEU A 1 160 ? 17.149 -3.505 -14.752 1.00 97.88 160 LEU A CA 1
ATOM 1301 C C . LEU A 1 160 ? 17.628 -2.679 -15.947 1.00 97.88 160 LEU A C 1
ATOM 1303 O O . LEU A 1 160 ? 18.063 -3.247 -16.946 1.00 97.88 160 LEU A O 1
ATOM 1307 N N . ILE A 1 161 ? 17.593 -1.351 -15.842 1.00 96.88 161 ILE A N 1
ATOM 1308 C CA . ILE A 1 161 ? 18.072 -0.440 -16.886 1.00 96.88 161 ILE A CA 1
ATOM 1309 C C . ILE A 1 161 ? 19.577 -0.610 -17.069 1.00 96.88 161 ILE A C 1
ATOM 1311 O O . ILE A 1 161 ? 20.022 -0.852 -18.186 1.00 96.88 161 ILE A O 1
ATOM 1315 N N . ALA A 1 162 ? 20.355 -0.601 -15.985 1.00 96.62 162 ALA A N 1
ATOM 1316 C CA . ALA A 1 162 ? 21.798 -0.816 -16.048 1.00 96.62 162 ALA A CA 1
ATOM 1317 C C . ALA A 1 162 ? 22.178 -2.185 -16.641 1.00 96.62 162 ALA A C 1
ATOM 1319 O O . ALA A 1 162 ? 23.248 -2.323 -17.228 1.00 96.62 162 ALA A O 1
ATOM 1320 N N . ARG A 1 163 ? 21.317 -3.198 -16.487 1.00 96.31 163 ARG A N 1
ATOM 1321 C CA . ARG A 1 163 ? 21.544 -4.558 -16.991 1.00 96.31 163 ARG A CA 1
ATOM 1322 C C . ARG A 1 163 ? 21.147 -4.734 -18.454 1.00 96.31 163 ARG A C 1
ATOM 1324 O O . ARG A 1 163 ? 21.864 -5.400 -19.193 1.00 96.31 163 ARG A O 1
ATOM 1331 N N . HIS A 1 164 ? 20.002 -4.185 -18.852 1.00 94.19 164 HIS A N 1
ATOM 1332 C CA . HIS A 1 164 ? 19.384 -4.475 -20.149 1.00 94.19 164 HIS A CA 1
ATOM 1333 C C . HIS A 1 164 ? 19.522 -3.347 -21.172 1.00 94.19 164 HIS A C 1
ATOM 1335 O O . HIS A 1 164 ? 19.506 -3.625 -22.367 1.00 94.19 164 HIS A O 1
ATOM 1341 N N . ILE A 1 165 ? 19.644 -2.093 -20.721 1.00 93.50 165 ILE A N 1
ATOM 1342 C CA . ILE A 1 165 ? 19.824 -0.905 -21.573 1.00 93.50 165 ILE A CA 1
ATOM 1343 C C . ILE A 1 165 ? 20.807 0.073 -20.895 1.00 93.50 165 ILE A C 1
ATOM 1345 O O . ILE A 1 165 ? 20.405 1.165 -20.476 1.00 93.50 165 ILE A O 1
ATOM 1349 N N . PRO A 1 166 ? 22.094 -0.289 -20.729 1.00 94.12 166 PRO A N 1
ATOM 1350 C CA . PRO A 1 166 ? 23.054 0.531 -19.987 1.00 94.12 166 PRO A CA 1
ATOM 1351 C C . PRO A 1 166 ? 23.144 1.980 -20.490 1.00 94.12 166 PRO A C 1
ATOM 1353 O O . PRO A 1 166 ? 23.295 2.905 -19.690 1.00 94.12 166 PRO A O 1
ATOM 1356 N N . GLU A 1 167 ? 22.992 2.198 -21.797 1.00 92.25 167 GLU A N 1
ATOM 1357 C CA . GLU A 1 167 ? 22.969 3.512 -22.443 1.00 92.25 167 GLU A CA 1
ATOM 1358 C C . GLU A 1 167 ? 21.836 4.432 -21.954 1.00 92.25 167 GLU A C 1
ATOM 1360 O O . GLU A 1 167 ? 21.968 5.656 -22.005 1.00 92.25 167 GLU A O 1
ATOM 1365 N N . LEU A 1 168 ? 20.750 3.874 -21.413 1.00 93.69 168 LEU A N 1
ATOM 1366 C CA . LEU A 1 168 ? 19.637 4.635 -20.847 1.00 93.69 168 LEU A CA 1
ATOM 1367 C C . LEU A 1 168 ? 19.931 5.144 -19.423 1.00 93.69 168 LEU A C 1
ATOM 1369 O O . LEU A 1 168 ? 19.236 6.039 -18.944 1.00 93.69 168 LEU A O 1
ATOM 1373 N N . SER A 1 169 ? 20.993 4.662 -18.765 1.00 94.25 169 SER A N 1
ATOM 1374 C CA . SER A 1 169 ? 21.334 5.032 -17.378 1.00 94.25 169 SER A CA 1
ATOM 1375 C C . SER A 1 169 ? 21.560 6.539 -17.193 1.00 94.25 169 SER A C 1
ATOM 1377 O O . SER A 1 169 ? 21.202 7.099 -16.161 1.00 94.25 169 SER A O 1
ATOM 1379 N N . GLN A 1 170 ? 22.096 7.235 -18.204 1.00 94.56 170 GLN A N 1
ATOM 1380 C CA . GLN A 1 170 ? 22.294 8.695 -18.152 1.00 94.56 170 GLN A CA 1
ATOM 1381 C C . GLN A 1 170 ? 20.979 9.488 -18.212 1.00 94.56 170 GLN A C 1
ATOM 1383 O O . GLN A 1 170 ? 20.931 10.642 -17.796 1.00 94.56 170 GLN A O 1
ATOM 1388 N N . ARG A 1 171 ? 19.909 8.868 -18.718 1.00 96.19 171 ARG A N 1
ATOM 1389 C CA . ARG A 1 171 ? 18.553 9.428 -18.805 1.00 96.19 171 ARG A CA 1
ATOM 1390 C C . ARG A 1 171 ? 17.594 8.696 -17.862 1.00 96.19 171 ARG A C 1
ATOM 1392 O O . ARG A 1 171 ? 16.383 8.727 -18.065 1.00 96.19 171 ARG A O 1
ATOM 1399 N N . PHE A 1 172 ? 18.118 8.038 -16.824 1.00 97.06 172 PHE A N 1
ATOM 1400 C CA . PHE A 1 172 ? 17.311 7.221 -15.920 1.00 97.06 172 PHE A CA 1
ATOM 1401 C C . PHE A 1 172 ? 16.200 8.025 -15.233 1.00 97.06 172 PHE A C 1
ATOM 1403 O O . PHE A 1 172 ? 15.077 7.543 -15.141 1.00 97.06 172 PHE A O 1
ATOM 1410 N N . GLN A 1 173 ? 16.466 9.272 -14.829 1.00 97.75 173 GLN A N 1
ATOM 1411 C CA . GLN A 1 173 ? 15.435 10.116 -14.218 1.00 97.75 173 GLN A CA 1
ATOM 1412 C C . GLN A 1 173 ? 14.290 10.437 -15.194 1.00 97.75 173 GLN A C 1
ATOM 1414 O O . GLN A 1 173 ? 13.125 10.376 -14.818 1.00 97.75 173 GLN A O 1
ATOM 1419 N N . GLU A 1 174 ? 14.608 10.711 -16.464 1.00 97.69 174 GLU A N 1
ATOM 1420 C CA . GLU A 1 174 ? 13.605 10.937 -17.513 1.00 97.69 174 GLU A CA 1
ATOM 1421 C C . GLU A 1 174 ? 12.762 9.674 -17.749 1.00 97.69 174 GLU A C 1
ATOM 1423 O O . GLU A 1 174 ? 11.535 9.755 -17.844 1.00 97.69 174 GLU A O 1
ATOM 1428 N N . PHE A 1 175 ? 13.413 8.503 -17.790 1.00 97.69 175 PHE A N 1
ATOM 1429 C CA . PHE A 1 175 ? 12.733 7.209 -17.855 1.00 97.69 175 PHE A CA 1
ATOM 1430 C C . PHE A 1 175 ? 11.791 7.017 -16.667 1.00 97.69 175 PHE A C 1
ATOM 1432 O O . PHE A 1 175 ? 10.638 6.643 -16.858 1.00 97.69 175 PHE A O 1
ATOM 1439 N N . LEU A 1 176 ? 12.261 7.295 -15.453 1.00 97.81 176 LEU A N 1
ATOM 1440 C CA . LEU A 1 176 ? 11.521 7.069 -14.221 1.00 97.81 176 LEU A CA 1
ATOM 1441 C C . LEU A 1 176 ? 10.275 7.962 -14.117 1.00 97.81 176 LEU A C 1
ATOM 1443 O O . LEU A 1 176 ? 9.185 7.467 -13.825 1.00 97.81 176 LEU A O 1
ATOM 1447 N N . ASP A 1 177 ? 10.411 9.255 -14.417 1.00 97.62 177 ASP A N 1
ATOM 1448 C CA . ASP A 1 177 ? 9.300 10.214 -14.395 1.00 97.62 177 ASP A CA 1
ATOM 1449 C C . ASP A 1 177 ? 8.220 9.841 -15.423 1.00 97.62 177 ASP A C 1
ATOM 1451 O O . ASP A 1 177 ? 7.013 9.959 -15.183 1.00 97.62 177 ASP A O 1
ATOM 1455 N N . LEU A 1 178 ? 8.642 9.377 -16.600 1.00 97.81 178 LEU A N 1
ATOM 1456 C CA . LEU A 1 178 ? 7.737 8.901 -17.637 1.00 97.81 178 LEU A CA 1
ATOM 1457 C C . LEU A 1 178 ? 7.072 7.575 -17.246 1.00 97.81 178 LEU A C 1
ATOM 1459 O O . LEU A 1 178 ? 5.850 7.452 -17.366 1.00 97.81 178 LEU A O 1
ATOM 1463 N N . PHE A 1 179 ? 7.856 6.630 -16.727 1.00 97.94 179 PHE A N 1
ATOM 1464 C CA . PHE A 1 179 ? 7.384 5.335 -16.258 1.00 97.94 179 PHE A CA 1
ATOM 1465 C C . PHE A 1 179 ? 6.302 5.495 -15.196 1.00 97.94 179 PHE A C 1
ATOM 1467 O O . PHE A 1 179 ? 5.244 4.889 -15.334 1.00 97.94 179 PHE A O 1
ATOM 1474 N N . TYR A 1 180 ? 6.506 6.335 -14.174 1.00 97.38 180 TYR A N 1
ATOM 1475 C CA . TYR A 1 180 ? 5.507 6.514 -13.118 1.00 97.38 180 TYR A CA 1
ATOM 1476 C C . TYR A 1 180 ? 4.214 7.147 -13.626 1.00 97.38 180 TYR A C 1
ATOM 1478 O O . TYR A 1 180 ? 3.138 6.653 -13.295 1.00 97.38 180 TYR A O 1
ATOM 1486 N N . ARG A 1 181 ? 4.288 8.159 -14.501 1.00 97.69 181 ARG A N 1
ATOM 1487 C CA . ARG A 1 181 ? 3.080 8.751 -15.106 1.00 97.69 181 ARG A CA 1
ATOM 1488 C C . ARG A 1 181 ? 2.266 7.724 -15.895 1.00 97.69 181 ARG A C 1
ATOM 1490 O O . ARG A 1 181 ? 1.042 7.685 -15.777 1.00 97.69 181 ARG A O 1
ATOM 1497 N N . ILE A 1 182 ? 2.937 6.899 -16.697 1.00 98.00 182 ILE A N 1
ATOM 1498 C CA . ILE A 1 182 ? 2.295 5.837 -17.482 1.00 98.00 182 ILE A CA 1
ATOM 1499 C C . ILE A 1 182 ? 1.745 4.750 -16.556 1.00 98.00 182 ILE A C 1
ATOM 1501 O O . ILE A 1 182 ? 0.590 4.353 -16.690 1.00 98.00 182 ILE A O 1
ATOM 1505 N N . ASN A 1 183 ? 2.551 4.288 -15.601 1.00 97.31 183 ASN A N 1
ATOM 1506 C CA . ASN A 1 183 ? 2.184 3.255 -14.643 1.00 97.31 183 ASN A CA 1
ATOM 1507 C C . ASN A 1 183 ? 0.933 3.660 -13.856 1.00 97.31 183 ASN A C 1
ATOM 1509 O O . ASN A 1 183 ? -0.026 2.896 -13.834 1.00 97.31 183 ASN A O 1
ATOM 1513 N N . ASP A 1 184 ? 0.898 4.862 -13.282 1.00 95.19 184 ASP A N 1
ATOM 1514 C CA . ASP A 1 184 ? -0.249 5.341 -12.506 1.00 95.19 184 ASP A CA 1
ATOM 1515 C C . ASP A 1 184 ? -1.519 5.431 -13.370 1.00 95.19 184 ASP A C 1
ATOM 1517 O O . ASP A 1 184 ? -2.609 5.067 -12.923 1.00 95.19 184 ASP A O 1
ATOM 1521 N N . ASN A 1 185 ? -1.405 5.838 -14.639 1.00 96.75 185 ASN A N 1
ATOM 1522 C CA . ASN A 1 185 ? -2.542 5.826 -15.561 1.00 96.75 185 ASN A CA 1
ATOM 1523 C C . ASN A 1 185 ? -3.053 4.401 -15.848 1.00 96.75 185 ASN A C 1
ATOM 1525 O O . ASN A 1 185 ? -4.261 4.162 -15.832 1.00 96.75 185 ASN A O 1
ATOM 1529 N N . LEU A 1 186 ? -2.150 3.447 -16.087 1.00 97.25 186 LEU A N 1
ATOM 1530 C CA . LEU A 1 186 ? -2.517 2.056 -16.358 1.00 97.25 186 LEU A CA 1
ATOM 1531 C C . LEU A 1 186 ? -3.110 1.370 -15.121 1.00 97.25 186 LEU A C 1
ATOM 1533 O O . LEU A 1 186 ? -4.065 0.606 -15.262 1.00 97.25 186 LEU A O 1
ATOM 1537 N N . TRP A 1 187 ? -2.607 1.671 -13.920 1.00 94.38 187 TRP A N 1
ATOM 1538 C CA . TRP A 1 187 ? -3.210 1.216 -12.663 1.00 94.38 187 TRP A CA 1
ATOM 1539 C C . TRP A 1 187 ? -4.621 1.760 -12.491 1.00 94.38 187 TRP A C 1
ATOM 1541 O O . TRP A 1 187 ? -5.526 0.970 -12.251 1.00 94.38 187 TRP A O 1
ATOM 1551 N N . ASN A 1 188 ? -4.849 3.052 -12.744 1.00 93.06 188 ASN A N 1
ATOM 1552 C CA . ASN A 1 188 ? -6.203 3.610 -12.746 1.00 93.06 188 ASN A CA 1
ATOM 1553 C C . ASN A 1 188 ? -7.131 2.860 -13.719 1.00 93.06 188 ASN A C 1
ATOM 1555 O O . ASN A 1 188 ? -8.273 2.555 -13.383 1.00 93.06 188 ASN A O 1
ATOM 1559 N N . GLN A 1 189 ? -6.665 2.513 -14.923 1.00 94.44 189 GLN A N 1
ATOM 1560 C CA . GLN A 1 189 ? -7.468 1.725 -15.868 1.00 94.44 189 GLN A CA 1
ATOM 1561 C C . GLN A 1 189 ? -7.737 0.298 -15.369 1.00 94.44 189 GLN A C 1
ATOM 1563 O O . GLN A 1 189 ? -8.843 -0.215 -15.548 1.00 94.44 189 GLN A O 1
ATOM 1568 N N . TYR A 1 190 ? -6.751 -0.345 -14.742 1.00 92.31 190 TYR A N 1
ATOM 1569 C CA . TYR A 1 190 ? -6.906 -1.666 -14.133 1.00 92.31 190 TYR A CA 1
ATOM 1570 C C . TYR A 1 190 ? -7.909 -1.645 -12.973 1.00 92.31 190 TYR A C 1
ATOM 1572 O O . TYR A 1 190 ? -8.785 -2.505 -12.919 1.00 92.31 190 TYR A O 1
ATOM 1580 N N . GLU A 1 191 ? -7.842 -0.634 -12.107 1.00 87.50 191 GLU A N 1
ATOM 1581 C CA . GLU A 1 191 ? -8.745 -0.453 -10.962 1.00 87.50 191 GLU A CA 1
ATOM 1582 C C . GLU A 1 191 ? -10.193 -0.142 -11.372 1.00 87.50 191 GLU A C 1
ATOM 1584 O O . GLU A 1 191 ? -11.147 -0.442 -10.655 1.00 87.50 191 GLU A O 1
ATOM 1589 N N . ASN A 1 192 ? -10.375 0.414 -12.571 1.00 88.19 192 ASN A N 1
ATOM 1590 C CA . ASN A 1 192 ? -11.686 0.633 -13.179 1.00 88.19 192 ASN A CA 1
ATOM 1591 C C . ASN A 1 192 ? -12.152 -0.545 -14.059 1.00 88.19 192 ASN A C 1
ATOM 1593 O O . ASN A 1 192 ? -13.180 -0.443 -14.730 1.00 88.19 192 ASN A O 1
ATOM 1597 N N . GLY A 1 193 ? -11.415 -1.663 -14.082 1.00 88.88 193 GLY A N 1
ATOM 1598 C CA . GLY A 1 193 ? -11.759 -2.864 -14.850 1.00 88.88 193 GLY A CA 1
ATOM 1599 C C . GLY A 1 193 ? -11.633 -2.720 -16.372 1.00 88.88 193 GLY A C 1
ATOM 1600 O O . GLY A 1 193 ? -12.132 -3.569 -17.109 1.00 88.88 193 GLY A O 1
ATOM 1601 N N . ILE A 1 194 ? -10.984 -1.656 -16.853 1.00 93.44 194 ILE A N 1
ATOM 1602 C CA . ILE A 1 194 ? -10.765 -1.381 -18.282 1.00 93.44 194 ILE A CA 1
ATOM 1603 C C . ILE A 1 194 ? -9.603 -2.228 -18.811 1.00 93.44 194 ILE A C 1
ATOM 1605 O O . ILE A 1 194 ? -9.656 -2.748 -19.926 1.00 93.44 194 ILE A O 1
ATOM 1609 N N . LEU A 1 195 ? -8.551 -2.372 -18.004 1.00 94.31 195 LEU A N 1
ATOM 1610 C CA . LEU A 1 195 ? -7.316 -3.052 -18.377 1.00 94.31 195 LEU A CA 1
ATOM 1611 C C . LEU A 1 195 ? -7.160 -4.359 -17.600 1.00 94.31 195 LEU A C 1
ATOM 1613 O O . LEU A 1 195 ? -7.495 -4.433 -16.422 1.00 94.31 195 LEU A O 1
ATOM 1617 N N . LYS A 1 196 ? -6.609 -5.392 -18.243 1.00 93.50 196 LYS A N 1
ATOM 1618 C CA . LYS A 1 196 ? -6.232 -6.640 -17.564 1.00 93.50 196 LYS A CA 1
ATOM 1619 C C . LYS A 1 196 ? -4.815 -6.554 -17.000 1.00 93.50 196 LYS A C 1
ATOM 1621 O O . LYS A 1 196 ? -3.954 -5.881 -17.569 1.00 93.50 196 LYS A O 1
ATOM 1626 N N . LYS A 1 197 ? -4.565 -7.305 -15.928 1.00 91.75 197 LYS A N 1
ATOM 1627 C CA . LYS A 1 197 ? -3.262 -7.435 -15.259 1.00 91.75 197 LYS A CA 1
ATOM 1628 C C . LYS A 1 197 ? -2.123 -7.767 -16.225 1.00 91.75 197 LYS A C 1
ATOM 1630 O O . LYS A 1 197 ? -1.069 -7.139 -16.161 1.00 91.75 197 LYS A O 1
ATOM 1635 N N . GLU A 1 198 ? -2.335 -8.727 -17.122 1.00 91.62 198 GLU A N 1
ATOM 1636 C CA . GLU A 1 198 ? -1.316 -9.191 -18.072 1.00 91.62 198 GLU A CA 1
ATOM 1637 C C . GLU A 1 198 ? -0.918 -8.073 -19.039 1.00 91.62 198 GLU A C 1
ATOM 1639 O O . GLU A 1 198 ? 0.254 -7.925 -19.368 1.00 91.62 198 GLU A O 1
ATOM 1644 N N . VAL A 1 199 ? -1.887 -7.240 -19.432 1.00 94.75 199 VAL A N 1
ATOM 1645 C CA . VAL A 1 199 ? -1.646 -6.107 -20.328 1.00 94.75 199 VAL A CA 1
ATOM 1646 C C . VAL A 1 199 ? -0.921 -4.986 -19.588 1.00 94.75 199 VAL A C 1
ATOM 1648 O O . VAL A 1 199 ? 0.067 -4.477 -20.104 1.00 94.75 199 VAL A O 1
ATOM 1651 N N . LEU A 1 200 ? -1.350 -4.629 -18.370 1.00 96.31 200 LEU A N 1
ATOM 1652 C CA . LEU A 1 200 ? -0.714 -3.575 -17.562 1.00 96.31 200 LEU A CA 1
ATOM 1653 C C . LEU A 1 200 ? 0.794 -3.796 -17.417 1.00 96.31 200 LEU A C 1
ATOM 1655 O O . LEU A 1 200 ? 1.587 -2.870 -17.605 1.00 96.31 200 LEU A O 1
ATOM 1659 N N . ARG A 1 201 ? 1.178 -5.031 -17.076 1.00 95.12 201 ARG A N 1
ATOM 1660 C CA . ARG A 1 201 ? 2.552 -5.414 -16.736 1.00 95.12 201 ARG A CA 1
ATOM 1661 C C . ARG A 1 201 ? 3.552 -5.104 -17.843 1.00 95.12 201 ARG A C 1
ATOM 1663 O O . ARG A 1 201 ? 4.569 -4.470 -17.556 1.00 95.12 201 ARG A O 1
ATOM 1670 N N . THR A 1 202 ? 3.236 -5.504 -19.071 1.00 95.25 202 THR A N 1
ATOM 1671 C CA . THR A 1 202 ? 4.101 -5.292 -20.236 1.00 95.25 202 THR A CA 1
ATOM 1672 C C . THR A 1 202 ? 3.918 -3.889 -20.812 1.00 95.25 202 THR A C 1
ATOM 1674 O O . THR A 1 202 ? 4.905 -3.201 -21.085 1.00 95.25 202 THR A O 1
ATOM 1677 N N . LYS A 1 203 ? 2.670 -3.405 -20.894 1.00 96.38 203 LYS A N 1
ATOM 1678 C CA . LYS A 1 203 ? 2.329 -2.125 -21.528 1.00 96.38 203 LYS A CA 1
ATOM 1679 C C . LYS A 1 203 ? 3.022 -0.922 -20.892 1.00 96.38 203 LYS A C 1
ATOM 1681 O O . LYS A 1 203 ? 3.436 -0.016 -21.606 1.00 96.38 203 LYS A O 1
ATOM 1686 N N . ARG A 1 204 ? 3.217 -0.913 -19.568 1.00 97.25 204 ARG A N 1
ATOM 1687 C CA . ARG A 1 204 ? 3.946 0.181 -18.894 1.00 97.25 204 ARG A CA 1
ATOM 1688 C C . ARG A 1 204 ? 5.384 0.339 -19.394 1.00 97.25 204 ARG A C 1
ATOM 1690 O O . ARG A 1 204 ? 5.866 1.461 -19.464 1.00 97.25 204 ARG A O 1
ATOM 1697 N N . PHE A 1 205 ? 6.057 -0.750 -19.771 1.00 97.38 205 PHE A N 1
ATOM 1698 C CA . PHE A 1 205 ? 7.401 -0.685 -20.348 1.00 97.38 205 PHE A CA 1
ATOM 1699 C C . PHE A 1 205 ? 7.347 -0.333 -21.832 1.00 97.38 205 PHE A C 1
ATOM 1701 O O . PHE A 1 205 ? 8.096 0.535 -22.265 1.00 97.38 205 PHE A O 1
ATOM 1708 N N . GLU A 1 206 ? 6.425 -0.936 -22.588 1.00 96.44 206 GLU A N 1
ATOM 1709 C CA . GLU A 1 206 ? 6.226 -0.627 -24.011 1.00 96.44 206 GLU A CA 1
ATOM 1710 C C . GLU A 1 206 ? 5.952 0.858 -24.244 1.00 96.44 206 GLU A C 1
ATOM 1712 O O . GLU A 1 206 ? 6.643 1.492 -25.037 1.00 96.44 206 GLU A O 1
ATOM 1717 N N . ASP A 1 207 ? 4.988 1.424 -23.518 1.00 97.00 207 ASP A N 1
ATOM 1718 C CA . ASP A 1 207 ? 4.591 2.820 -23.671 1.00 97.00 207 ASP A CA 1
ATOM 1719 C C . ASP A 1 207 ? 5.705 3.771 -23.205 1.00 97.00 207 ASP A C 1
ATOM 1721 O O . ASP A 1 207 ? 5.905 4.822 -23.817 1.00 97.00 207 ASP A O 1
ATOM 1725 N N . THR A 1 208 ? 6.453 3.401 -22.155 1.00 97.69 208 THR A N 1
ATOM 1726 C CA . THR A 1 208 ? 7.598 4.193 -21.679 1.00 97.69 208 THR A CA 1
ATOM 1727 C C . THR A 1 208 ? 8.696 4.215 -22.735 1.00 97.69 208 THR A C 1
ATOM 1729 O O . THR A 1 208 ? 9.131 5.285 -23.151 1.00 97.69 208 THR A O 1
ATOM 1732 N N . PHE A 1 209 ? 9.110 3.051 -23.236 1.00 96.12 209 PHE A N 1
ATOM 1733 C CA . PHE A 1 209 ? 10.146 2.961 -24.261 1.00 96.12 209 PHE A CA 1
ATOM 1734 C C . PHE A 1 209 ? 9.731 3.637 -25.565 1.00 96.12 209 PHE A C 1
ATOM 1736 O O . PHE A 1 209 ? 10.521 4.396 -26.125 1.00 96.12 209 PHE A O 1
ATOM 1743 N N . ALA A 1 210 ? 8.484 3.457 -26.004 1.00 95.06 210 ALA A N 1
ATOM 1744 C CA . ALA A 1 210 ? 7.962 4.119 -27.193 1.00 95.06 210 ALA A CA 1
ATOM 1745 C C . ALA A 1 210 ? 8.039 5.650 -27.075 1.00 95.06 210 ALA A C 1
ATOM 1747 O O . ALA A 1 210 ? 8.514 6.312 -27.996 1.00 95.06 210 ALA A O 1
ATOM 1748 N N . GLN A 1 211 ? 7.643 6.217 -25.930 1.00 96.38 211 GLN A N 1
ATOM 1749 C CA . GLN A 1 211 ? 7.715 7.664 -25.701 1.00 96.38 211 GLN A CA 1
ATOM 1750 C C . GLN A 1 211 ? 9.150 8.192 -25.554 1.00 96.38 211 GLN A C 1
ATOM 1752 O O . GLN A 1 211 ? 9.398 9.355 -25.860 1.00 96.38 211 GLN A O 1
ATOM 1757 N N . MET A 1 212 ? 10.109 7.349 -25.162 1.00 95.06 212 MET A N 1
ATOM 1758 C CA . MET A 1 212 ? 11.536 7.701 -25.157 1.00 95.06 212 MET A CA 1
ATOM 1759 C C . MET A 1 212 ? 12.232 7.510 -26.513 1.00 95.06 212 MET A C 1
ATOM 1761 O O . MET A 1 212 ? 13.423 7.814 -26.625 1.00 95.06 212 MET A O 1
ATOM 1765 N N . GLY A 1 213 ? 11.523 7.005 -27.531 1.00 93.62 213 GLY A N 1
ATOM 1766 C CA . GLY A 1 213 ? 12.090 6.686 -28.844 1.00 93.62 213 GLY A CA 1
ATOM 1767 C C . GLY A 1 213 ? 12.951 5.418 -28.856 1.00 93.62 213 GLY A C 1
ATOM 1768 O O . GLY A 1 213 ? 13.855 5.295 -29.679 1.00 93.62 213 GLY A O 1
ATOM 1769 N N . ILE A 1 214 ? 12.705 4.486 -27.932 1.00 89.88 214 ILE A N 1
ATOM 1770 C CA . ILE A 1 214 ? 13.466 3.244 -27.770 1.00 89.88 214 ILE A CA 1
ATOM 1771 C C . ILE A 1 214 ? 12.707 2.089 -28.425 1.00 89.88 214 ILE A C 1
ATOM 1773 O O . ILE A 1 214 ? 11.589 1.746 -28.037 1.00 89.88 214 ILE A O 1
ATOM 1777 N N . HIS A 1 215 ? 13.341 1.441 -29.402 1.00 82.94 215 HIS A N 1
ATOM 1778 C CA . HIS A 1 215 ? 12.811 0.242 -30.047 1.00 82.94 215 HIS A CA 1
ATOM 1779 C C . HIS A 1 215 ? 13.132 -1.006 -29.217 1.00 82.94 215 HIS A C 1
ATOM 1781 O O . HIS A 1 215 ? 14.189 -1.616 -29.349 1.00 82.94 215 HIS A O 1
ATOM 1787 N N . ALA A 1 216 ? 12.199 -1.397 -28.354 1.00 74.44 216 ALA A N 1
ATOM 1788 C CA . ALA A 1 216 ? 12.397 -2.434 -27.347 1.00 74.44 216 ALA A CA 1
ATOM 1789 C C . ALA A 1 216 ? 11.990 -3.854 -27.809 1.00 74.44 216 ALA A C 1
ATOM 1791 O O . ALA A 1 216 ? 11.341 -4.551 -27.040 1.00 74.44 216 ALA A O 1
ATOM 1792 N N . ASN A 1 217 ? 12.325 -4.289 -29.037 1.00 77.44 217 ASN A N 1
ATOM 1793 C CA . ASN A 1 217 ? 11.964 -5.594 -29.650 1.00 77.44 217 ASN A CA 1
ATOM 1794 C C . ASN A 1 217 ? 11.936 -6.791 -28.658 1.00 77.44 217 ASN A C 1
ATOM 1796 O O . ASN A 1 217 ? 12.947 -7.457 -28.455 1.00 77.44 217 ASN A O 1
ATOM 1800 N N . GLY A 1 218 ? 10.788 -7.073 -28.027 1.00 84.06 218 GLY A N 1
ATOM 1801 C CA . GLY A 1 218 ? 10.635 -8.110 -26.987 1.00 84.06 218 GLY A CA 1
ATOM 1802 C C . GLY A 1 218 ? 11.234 -7.776 -25.607 1.00 84.06 218 GLY A C 1
ATOM 1803 O O . GLY A 1 218 ? 10.922 -8.439 -24.618 1.00 84.06 218 GLY A O 1
ATOM 1804 N N . LEU A 1 219 ? 12.031 -6.715 -25.501 1.00 92.44 219 LEU A N 1
ATOM 1805 C CA . LEU A 1 219 ? 12.652 -6.258 -24.264 1.00 92.44 219 LEU A CA 1
ATOM 1806 C C . LEU A 1 219 ? 11.627 -5.770 -23.232 1.00 92.44 219 LEU A C 1
ATOM 1808 O O . LEU A 1 219 ? 11.814 -6.012 -22.045 1.00 92.44 219 LEU A O 1
ATOM 1812 N N . SER A 1 220 ? 10.514 -5.159 -23.647 1.00 95.00 220 SER A N 1
ATOM 1813 C CA . SER A 1 220 ? 9.447 -4.751 -22.716 1.00 95.00 220 SER A CA 1
ATOM 1814 C C . SER A 1 220 ? 8.881 -5.926 -21.915 1.00 95.00 220 SER A C 1
ATOM 1816 O O . SER A 1 220 ? 8.621 -5.789 -20.720 1.00 95.00 220 SER A O 1
ATOM 1818 N N . GLN A 1 221 ? 8.734 -7.094 -22.552 1.00 95.06 221 GLN A N 1
ATOM 1819 C CA . GLN A 1 221 ? 8.285 -8.308 -21.872 1.00 95.06 221 GLN A CA 1
ATOM 1820 C C . GLN A 1 221 ? 9.337 -8.782 -20.870 1.00 95.06 221 GLN A C 1
ATOM 1822 O O . GLN A 1 221 ? 9.012 -9.028 -19.713 1.00 95.06 221 GLN A O 1
ATOM 1827 N N . LYS A 1 222 ? 10.610 -8.816 -21.280 1.00 95.56 222 LYS A N 1
ATOM 1828 C CA . LYS A 1 222 ? 11.717 -9.201 -20.398 1.00 95.56 222 LYS A CA 1
ATOM 1829 C C . LYS A 1 222 ? 11.837 -8.275 -19.179 1.00 95.56 222 LYS A C 1
ATOM 1831 O O . LYS A 1 222 ? 11.941 -8.760 -18.059 1.00 95.56 222 LYS A O 1
ATOM 1836 N N . MET A 1 223 ? 11.748 -6.960 -19.385 1.00 96.56 223 MET A N 1
ATOM 1837 C CA . MET A 1 223 ? 11.728 -5.958 -18.312 1.00 96.56 223 MET A CA 1
ATOM 1838 C C . MET A 1 223 ? 10.533 -6.152 -17.378 1.00 96.56 223 MET A C 1
ATOM 1840 O O . MET A 1 223 ? 10.673 -6.037 -16.164 1.00 96.56 223 MET A O 1
ATOM 1844 N N . SER A 1 224 ? 9.361 -6.472 -17.931 1.00 96.19 224 SER A N 1
ATOM 1845 C CA . SER A 1 224 ? 8.162 -6.766 -17.150 1.00 96.19 224 SER A CA 1
ATOM 1846 C C . SER A 1 224 ? 8.326 -7.998 -16.262 1.00 96.19 224 SER A C 1
ATOM 1848 O O . SER A 1 224 ? 8.021 -7.926 -15.069 1.00 96.19 224 SER A O 1
ATOM 1850 N N . ASP A 1 225 ? 8.816 -9.101 -16.826 1.00 96.00 225 ASP A N 1
ATOM 1851 C CA . ASP A 1 225 ? 9.006 -10.367 -16.113 1.00 96.00 225 ASP A CA 1
ATOM 1852 C C . ASP A 1 225 ? 10.042 -10.219 -14.994 1.00 96.00 225 ASP A C 1
ATOM 1854 O O . ASP A 1 225 ? 9.790 -10.605 -13.846 1.00 96.00 225 ASP A O 1
ATOM 1858 N N . ASP A 1 226 ? 11.173 -9.581 -15.305 1.00 97.38 226 ASP A N 1
ATOM 1859 C CA . ASP A 1 226 ? 12.237 -9.327 -14.338 1.00 97.38 226 ASP A CA 1
ATOM 1860 C C . ASP A 1 226 ? 11.753 -8.357 -13.248 1.00 97.38 226 ASP A C 1
ATOM 1862 O O . ASP A 1 226 ? 11.946 -8.622 -12.066 1.00 97.38 226 ASP A O 1
ATOM 1866 N N . TYR A 1 227 ? 11.019 -7.289 -13.589 1.00 97.62 227 TYR A N 1
ATOM 1867 C CA . TYR A 1 227 ? 10.477 -6.360 -12.590 1.00 97.62 227 TYR A CA 1
ATOM 1868 C C . TYR A 1 227 ? 9.492 -7.038 -11.633 1.00 97.62 227 TYR A C 1
ATOM 1870 O O . TYR A 1 227 ? 9.542 -6.802 -10.428 1.00 97.62 227 TYR A O 1
ATOM 1878 N N . ILE A 1 228 ? 8.575 -7.866 -12.146 1.00 95.69 228 ILE A N 1
ATOM 1879 C CA . ILE A 1 228 ? 7.599 -8.583 -11.309 1.00 95.69 228 ILE A CA 1
ATOM 1880 C C . ILE A 1 228 ? 8.283 -9.605 -10.395 1.00 95.69 228 ILE A C 1
ATOM 1882 O O . ILE A 1 228 ? 7.771 -9.870 -9.310 1.00 95.69 228 ILE A O 1
ATOM 1886 N N . THR A 1 229 ? 9.435 -10.136 -10.802 1.00 96.62 229 THR A N 1
ATOM 1887 C CA . THR A 1 229 ? 10.200 -11.112 -10.019 1.00 96.62 229 THR A CA 1
ATOM 1888 C C . THR A 1 229 ? 11.131 -10.443 -9.005 1.00 96.62 229 THR A C 1
ATOM 1890 O O . THR A 1 229 ? 11.232 -10.904 -7.872 1.00 96.62 229 THR A O 1
ATOM 1893 N N . GLU A 1 230 ? 11.795 -9.349 -9.384 1.00 98.12 230 GLU A N 1
ATOM 1894 C CA . GLU A 1 230 ? 12.866 -8.721 -8.599 1.00 98.12 230 GLU A CA 1
ATOM 1895 C C . GLU A 1 230 ? 12.365 -7.604 -7.677 1.00 98.12 230 GLU A C 1
ATOM 1897 O O . GLU A 1 230 ? 12.844 -7.488 -6.549 1.00 98.12 230 GLU A O 1
ATOM 1902 N N . SER A 1 231 ? 11.375 -6.807 -8.102 1.00 97.75 231 SER A N 1
ATOM 1903 C CA . SER A 1 231 ? 10.847 -5.701 -7.285 1.00 97.75 231 SER A CA 1
ATOM 1904 C C . SER A 1 231 ? 10.309 -6.162 -5.925 1.00 97.75 231 SER A C 1
ATOM 1906 O O . SER A 1 231 ? 10.645 -5.537 -4.916 1.00 97.75 231 SER A O 1
ATOM 1908 N N . PRO A 1 232 ? 9.555 -7.276 -5.833 1.00 97.69 232 PRO A N 1
ATOM 1909 C CA . PRO A 1 232 ? 9.035 -7.766 -4.556 1.00 97.69 232 PRO A CA 1
ATOM 1910 C C . PRO A 1 232 ? 10.101 -8.273 -3.577 1.00 97.69 232 PRO A C 1
ATOM 1912 O O . PRO A 1 232 ? 9.783 -8.487 -2.410 1.00 97.69 232 PRO A O 1
ATOM 1915 N N . LEU A 1 233 ? 11.341 -8.493 -4.033 1.00 98.12 233 LEU A N 1
ATOM 1916 C CA . LEU A 1 233 ? 12.454 -8.933 -3.182 1.00 98.12 233 LEU A CA 1
ATOM 1917 C C . LEU A 1 233 ? 13.088 -7.773 -2.408 1.00 98.12 233 LEU A C 1
ATOM 1919 O O . LEU A 1 233 ? 13.853 -8.004 -1.472 1.00 98.12 233 LEU A O 1
ATOM 1923 N N . LYS A 1 234 ? 12.805 -6.528 -2.801 1.00 98.31 234 LYS A N 1
ATOM 1924 C CA . LYS A 1 234 ? 13.290 -5.341 -2.100 1.00 98.31 234 LYS A CA 1
ATOM 1925 C C . LYS A 1 234 ? 12.501 -5.137 -0.801 1.00 98.31 234 LYS A C 1
ATOM 1927 O O . LYS A 1 234 ? 11.315 -5.457 -0.706 1.00 98.31 234 LYS A O 1
ATOM 1932 N N . THR A 1 235 ? 13.173 -4.615 0.220 1.00 98.00 235 THR A N 1
ATOM 1933 C CA . THR A 1 235 ? 12.677 -4.638 1.605 1.00 98.00 235 THR A CA 1
ATOM 1934 C C . THR A 1 235 ? 12.547 -3.253 2.233 1.00 98.00 235 THR A C 1
ATOM 1936 O O . THR A 1 235 ? 12.415 -3.165 3.451 1.00 98.00 235 THR A O 1
ATOM 1939 N N . ALA A 1 236 ? 12.605 -2.167 1.453 1.00 98.62 236 ALA A N 1
ATOM 1940 C CA . ALA A 1 236 ? 12.406 -0.835 2.016 1.00 98.62 236 ALA A CA 1
ATOM 1941 C C . ALA A 1 236 ? 10.960 -0.691 2.517 1.00 98.62 236 ALA A C 1
ATOM 1943 O O . ALA A 1 236 ? 9.999 -1.009 1.812 1.00 98.62 236 ALA A O 1
ATOM 1944 N N . LEU A 1 237 ? 10.819 -0.216 3.749 1.00 98.75 237 LEU A N 1
ATOM 1945 C CA . LEU A 1 237 ? 9.547 0.044 4.412 1.00 98.75 237 LEU A CA 1
ATOM 1946 C C . LEU A 1 237 ? 9.502 1.509 4.835 1.00 98.75 237 LEU A C 1
ATOM 1948 O O . LEU A 1 237 ? 10.548 2.130 5.047 1.00 98.75 237 LEU A O 1
ATOM 1952 N N . PHE A 1 238 ? 8.299 2.041 5.034 1.00 98.50 238 PHE A N 1
ATOM 1953 C CA . PHE A 1 238 ? 8.161 3.349 5.661 1.00 98.50 238 PHE A CA 1
ATOM 1954 C C . PHE A 1 238 ? 8.734 3.329 7.087 1.00 98.50 238 PHE A C 1
ATOM 1956 O O . PHE A 1 238 ? 8.643 2.305 7.782 1.00 98.50 238 PHE A O 1
ATOM 1963 N N . PRO A 1 239 ? 9.311 4.450 7.559 1.00 98.38 239 PRO A N 1
ATOM 1964 C CA . PRO A 1 239 ? 9.853 4.539 8.908 1.00 98.38 239 PRO A CA 1
ATOM 1965 C C . PRO A 1 239 ? 8.845 4.107 9.979 1.00 98.38 239 PRO A C 1
ATOM 1967 O O . PRO A 1 239 ? 7.656 4.418 9.898 1.00 98.38 239 PRO A O 1
ATOM 1970 N N . HIS A 1 240 ? 9.342 3.420 11.008 1.00 98.31 240 HIS A N 1
ATOM 1971 C CA . HIS A 1 240 ? 8.570 2.916 12.151 1.00 98.31 240 HIS A CA 1
ATOM 1972 C C . HIS A 1 240 ? 7.554 1.802 11.852 1.00 98.31 240 HIS A C 1
ATOM 1974 O O . HIS A 1 240 ? 6.744 1.481 12.725 1.00 98.31 240 HIS A O 1
ATOM 1980 N N . THR A 1 241 ? 7.583 1.198 10.656 1.00 98.75 241 THR A N 1
ATOM 1981 C CA . THR A 1 241 ? 6.665 0.108 10.283 1.00 98.75 241 THR A CA 1
ATOM 1982 C C . THR A 1 241 ? 6.696 -1.041 11.294 1.00 98.75 241 THR A C 1
ATOM 1984 O O . THR A 1 241 ? 5.670 -1.356 11.897 1.00 98.75 241 THR A O 1
ATOM 1987 N N . HIS A 1 242 ? 7.862 -1.648 11.534 1.00 98.75 242 HIS A N 1
ATOM 1988 C CA . HIS A 1 242 ? 7.975 -2.813 12.418 1.00 98.75 242 HIS A CA 1
ATOM 1989 C C . HIS A 1 242 ? 7.622 -2.481 13.867 1.00 98.75 242 HIS A C 1
ATOM 1991 O O . HIS A 1 242 ? 6.894 -3.223 14.524 1.00 98.75 242 HIS A O 1
ATOM 1997 N N . GLU A 1 243 ? 8.109 -1.350 14.367 1.00 98.69 243 GLU A N 1
ATOM 1998 C CA . GLU A 1 243 ? 7.912 -0.940 15.751 1.00 98.69 243 GLU A CA 1
ATOM 1999 C C . GLU A 1 243 ? 6.442 -0.610 16.027 1.00 98.69 243 GLU A C 1
ATOM 2001 O O . GLU A 1 243 ? 5.928 -0.909 17.103 1.00 98.69 243 GLU A O 1
ATOM 2006 N N . THR A 1 244 ? 5.741 -0.007 15.063 1.00 98.62 244 THR A N 1
ATOM 2007 C CA . THR A 1 244 ? 4.303 0.240 15.186 1.00 98.62 244 THR A CA 1
ATOM 2008 C C . THR A 1 244 ? 3.494 -1.048 15.082 1.00 98.62 244 THR A C 1
ATOM 2010 O O . THR A 1 244 ? 2.614 -1.253 15.915 1.00 98.62 244 THR A O 1
ATOM 2013 N N . LEU A 1 245 ? 3.780 -1.935 14.126 1.00 98.88 245 LEU A N 1
ATOM 2014 C CA . LEU A 1 245 ? 3.048 -3.202 14.011 1.00 98.88 245 LEU A CA 1
ATOM 2015 C C . LEU A 1 245 ? 3.255 -4.095 15.248 1.00 98.88 245 LEU A C 1
ATOM 2017 O O . LEU A 1 245 ? 2.287 -4.672 15.745 1.00 98.88 245 LEU A O 1
ATOM 2021 N N . SER A 1 246 ? 4.473 -4.138 15.807 1.00 98.62 246 SER A N 1
ATOM 2022 C CA . SER A 1 246 ? 4.755 -4.831 17.077 1.00 98.62 246 SER A CA 1
ATOM 2023 C C . SER A 1 246 ? 3.925 -4.257 18.220 1.00 98.62 246 SER A C 1
ATOM 2025 O O . SER A 1 246 ? 3.203 -4.995 18.885 1.00 98.62 246 SER A O 1
ATOM 2027 N N . TYR A 1 247 ? 3.945 -2.930 18.391 1.00 98.38 247 TYR A N 1
ATOM 2028 C CA . TYR A 1 247 ? 3.154 -2.251 19.417 1.00 98.38 247 TYR A CA 1
ATOM 2029 C C . TYR A 1 247 ? 1.657 -2.575 19.303 1.00 98.38 247 TYR A C 1
ATOM 2031 O O . TYR A 1 247 ? 1.002 -2.857 20.307 1.00 98.38 247 TYR A O 1
ATOM 2039 N N . LEU A 1 248 ? 1.098 -2.559 18.090 1.00 98.31 248 LEU A N 1
ATOM 2040 C CA . LEU A 1 248 ? -0.324 -2.835 17.880 1.00 98.31 248 LEU A CA 1
ATOM 2041 C C . LEU A 1 248 ? -0.678 -4.295 18.214 1.00 98.31 248 LEU A C 1
ATOM 2043 O O . LEU A 1 248 ? -1.699 -4.539 18.862 1.00 98.31 248 LEU A O 1
ATOM 2047 N N . ASN A 1 249 ? 0.182 -5.252 17.856 1.00 98.19 249 ASN A N 1
ATOM 2048 C CA . ASN A 1 249 ? 0.017 -6.652 18.253 1.00 98.19 249 ASN A CA 1
ATOM 2049 C C . ASN A 1 249 ? 0.118 -6.843 19.772 1.00 98.19 249 ASN A C 1
ATOM 2051 O O . ASN A 1 249 ? -0.728 -7.512 20.363 1.00 98.19 249 ASN A O 1
ATOM 2055 N N . GLU A 1 250 ? 1.092 -6.210 20.430 1.00 97.69 250 GLU A N 1
ATOM 2056 C CA . GLU A 1 250 ? 1.264 -6.254 21.891 1.00 97.69 250 GLU A CA 1
ATOM 2057 C C . GLU A 1 250 ? 0.058 -5.669 22.642 1.00 97.69 250 GLU A C 1
ATOM 2059 O O . GLU A 1 250 ? -0.295 -6.129 23.730 1.00 97.69 250 GLU A O 1
ATOM 2064 N N . LYS A 1 251 ? -0.622 -4.681 22.050 1.00 95.56 251 LYS A N 1
ATOM 2065 C CA . LYS A 1 251 ? -1.882 -4.121 22.564 1.00 95.56 251 LYS A CA 1
ATOM 2066 C C . LYS A 1 251 ? -3.103 -5.011 22.315 1.00 95.56 251 LYS A C 1
ATOM 2068 O O . LYS A 1 251 ? -4.178 -4.716 22.840 1.00 95.56 251 LYS A O 1
ATOM 2073 N N . GLY A 1 252 ? -2.951 -6.098 21.561 1.00 96.38 252 GLY A N 1
ATOM 2074 C CA . GLY A 1 252 ? -4.013 -7.057 21.268 1.00 96.38 252 GLY A CA 1
ATOM 2075 C C . GLY A 1 252 ? -4.945 -6.635 20.131 1.00 96.38 252 GLY A C 1
ATOM 2076 O O . GLY A 1 252 ? -6.078 -7.121 20.069 1.00 96.38 252 GLY A O 1
ATOM 2077 N N . TYR A 1 253 ? -4.511 -5.729 19.248 1.00 98.19 253 TYR A N 1
ATOM 2078 C CA . TYR A 1 253 ? -5.233 -5.460 18.006 1.00 98.19 253 TYR A CA 1
ATOM 2079 C C . TYR A 1 253 ? -5.004 -6.589 17.001 1.00 98.19 253 TYR A C 1
ATOM 2081 O O . TYR A 1 253 ? -3.930 -7.176 16.932 1.00 98.19 253 TYR A O 1
ATOM 2089 N N . ARG A 1 254 ? -6.025 -6.864 16.191 1.00 98.56 254 ARG A N 1
ATOM 2090 C CA . ARG A 1 254 ? -5.956 -7.820 15.085 1.00 98.56 254 ARG A CA 1
ATOM 2091 C C . ARG A 1 254 ? -5.590 -7.077 13.814 1.00 98.56 254 ARG A C 1
ATOM 2093 O O . ARG A 1 254 ? -6.326 -6.162 13.429 1.00 98.56 254 ARG A O 1
ATOM 2100 N N . LEU A 1 255 ? -4.483 -7.445 13.180 1.00 98.88 255 LEU A N 1
ATOM 2101 C CA . LEU A 1 255 ? -3.983 -6.757 11.990 1.00 98.88 255 LEU A CA 1
ATOM 2102 C C . LEU A 1 255 ? -4.268 -7.583 10.739 1.00 98.88 255 LEU A C 1
ATOM 2104 O O . LEU A 1 255 ? -4.006 -8.787 10.692 1.00 98.88 255 LEU A O 1
ATOM 2108 N N . PHE A 1 256 ? -4.771 -6.917 9.707 1.00 98.88 256 PHE A N 1
ATOM 2109 C CA . PHE A 1 256 ? -5.061 -7.506 8.404 1.00 98.88 256 PHE A CA 1
ATOM 2110 C C . PHE A 1 256 ? -4.500 -6.630 7.295 1.00 98.88 256 PHE A C 1
ATOM 2112 O O . PHE A 1 256 ? -4.448 -5.412 7.446 1.00 98.88 256 PHE A O 1
ATOM 2119 N N . LEU A 1 257 ? -4.156 -7.239 6.165 1.00 98.75 257 LEU A N 1
ATOM 2120 C CA . LEU A 1 257 ? -3.845 -6.508 4.939 1.00 98.75 257 LEU A CA 1
ATOM 2121 C C . LEU A 1 257 ? -5.042 -6.522 3.990 1.00 98.75 257 LEU A C 1
ATOM 2123 O O . LEU A 1 257 ? -5.733 -7.535 3.874 1.00 98.75 257 LEU A O 1
ATOM 2127 N N . ILE A 1 258 ? -5.266 -5.415 3.289 1.00 98.44 258 ILE A N 1
ATOM 2128 C CA . ILE A 1 258 ? -6.225 -5.301 2.189 1.00 98.44 258 ILE A CA 1
ATOM 2129 C C . ILE A 1 258 ? -5.600 -4.514 1.035 1.00 98.44 258 ILE A C 1
ATOM 2131 O O . ILE A 1 258 ? -5.354 -3.315 1.142 1.00 98.44 258 ILE A O 1
ATOM 2135 N N . THR A 1 259 ? -5.349 -5.178 -0.092 1.00 97.88 259 THR A N 1
ATOM 2136 C CA . THR A 1 259 ? -4.537 -4.614 -1.182 1.00 97.88 259 THR A CA 1
ATOM 2137 C C . THR A 1 259 ? -5.128 -4.888 -2.566 1.00 97.88 259 THR A C 1
ATOM 2139 O O . THR A 1 259 ? -5.694 -5.952 -2.826 1.00 97.88 259 THR A O 1
ATOM 2142 N N . ASN A 1 260 ? -4.981 -3.914 -3.470 1.00 96.50 260 ASN A N 1
ATOM 2143 C CA . ASN A 1 260 ? -5.283 -4.075 -4.897 1.00 96.50 260 ASN A CA 1
ATOM 2144 C C . ASN A 1 260 ? -4.137 -4.745 -5.675 1.00 96.50 260 ASN A C 1
ATOM 2146 O O . ASN A 1 260 ? -4.346 -5.152 -6.819 1.00 96.50 260 ASN A O 1
ATOM 2150 N N . GLY A 1 261 ? -2.954 -4.881 -5.063 1.00 94.31 261 GLY A N 1
ATOM 2151 C CA . GLY A 1 261 ? -1.786 -5.499 -5.680 1.00 94.31 261 GLY A CA 1
ATOM 2152 C C . GLY A 1 261 ? -1.995 -6.976 -6.027 1.00 94.31 261 GLY A C 1
ATOM 2153 O O . GLY A 1 261 ? -2.852 -7.662 -5.470 1.00 94.31 261 GLY A O 1
ATOM 2154 N N . PHE A 1 262 ? -1.184 -7.468 -6.963 1.00 94.69 262 PHE A N 1
ATOM 2155 C CA . PHE A 1 262 ? -1.245 -8.846 -7.456 1.00 94.69 262 PHE A CA 1
ATOM 2156 C C . PHE A 1 262 ? -0.833 -9.848 -6.379 1.00 94.69 262 PHE A C 1
ATOM 2158 O O . PHE A 1 262 ? 0.242 -9.700 -5.797 1.00 94.69 262 PHE A O 1
ATOM 2165 N N . THR A 1 263 ? -1.635 -10.887 -6.145 1.00 95.62 263 THR A N 1
ATOM 2166 C CA . THR A 1 263 ? -1.457 -11.801 -5.004 1.00 95.62 263 THR A CA 1
ATOM 2167 C C . THR A 1 263 ? -0.045 -12.379 -4.941 1.00 95.62 263 THR A C 1
ATOM 2169 O O . THR A 1 263 ? 0.606 -12.307 -3.900 1.00 95.62 263 THR A O 1
ATOM 2172 N N . GLU A 1 264 ? 0.477 -12.879 -6.062 1.00 94.75 264 GLU A N 1
ATOM 2173 C CA . GLU A 1 264 ? 1.808 -13.487 -6.128 1.00 94.75 264 GLU A CA 1
ATOM 2174 C C . GLU A 1 264 ? 2.941 -12.497 -5.822 1.00 94.75 264 GLU A C 1
ATOM 2176 O O . GLU A 1 264 ? 3.977 -12.892 -5.300 1.00 94.75 264 GLU A O 1
ATOM 2181 N N . VAL A 1 265 ? 2.733 -11.205 -6.087 1.00 96.25 265 VAL A N 1
ATOM 2182 C CA . VAL A 1 265 ? 3.695 -10.139 -5.780 1.00 96.25 265 VAL A CA 1
ATOM 2183 C C . VAL A 1 265 ? 3.616 -9.767 -4.300 1.00 96.25 265 VAL A C 1
ATOM 2185 O O . VAL A 1 265 ? 4.645 -9.680 -3.630 1.00 96.25 265 VAL A O 1
ATOM 2188 N N . GLN A 1 266 ? 2.407 -9.586 -3.765 1.00 97.81 266 GLN A N 1
ATOM 2189 C CA . GLN A 1 266 ? 2.224 -9.139 -2.383 1.00 97.81 266 GLN A CA 1
ATOM 2190 C C . GLN A 1 266 ? 2.698 -10.198 -1.376 1.00 97.81 266 GLN A C 1
ATOM 2192 O O . GLN A 1 266 ? 3.348 -9.845 -0.394 1.00 97.81 266 GLN A O 1
ATOM 2197 N N . VAL A 1 267 ? 2.472 -11.492 -1.653 1.00 97.50 267 VAL A N 1
ATOM 2198 C CA . VAL A 1 267 ? 3.003 -12.596 -0.828 1.00 97.50 267 VAL A CA 1
ATOM 2199 C C . VAL A 1 267 ? 4.529 -12.525 -0.725 1.00 97.50 267 VAL A C 1
ATOM 2201 O O . VAL A 1 267 ? 5.085 -12.647 0.367 1.00 97.50 267 VAL A O 1
ATOM 2204 N N . VAL A 1 268 ? 5.220 -12.296 -1.847 1.00 98.25 268 VAL A N 1
ATOM 2205 C CA . VAL A 1 268 ? 6.687 -12.215 -1.869 1.00 98.25 268 VAL A CA 1
ATOM 2206 C C . VAL A 1 268 ? 7.176 -11.000 -1.082 1.00 98.25 268 VAL A C 1
ATOM 2208 O O . VAL A 1 268 ? 8.080 -11.171 -0.262 1.00 98.25 268 VAL A O 1
ATOM 2211 N N . LYS A 1 269 ? 6.550 -9.826 -1.262 1.00 98.38 269 LYS A N 1
ATOM 2212 C CA . LYS A 1 269 ? 6.883 -8.603 -0.509 1.00 98.38 269 LYS A CA 1
ATOM 2213 C C . LYS A 1 269 ? 6.811 -8.841 0.991 1.00 98.38 269 LYS A C 1
ATOM 2215 O O . LYS A 1 269 ? 7.803 -8.654 1.681 1.00 98.38 269 LYS A O 1
ATOM 2220 N N . ILE A 1 270 ? 5.659 -9.305 1.477 1.00 97.81 270 ILE A N 1
ATOM 2221 C CA . ILE A 1 270 ? 5.379 -9.484 2.909 1.00 97.81 270 ILE A CA 1
ATOM 2222 C C . ILE A 1 270 ? 6.373 -10.450 3.554 1.00 97.81 270 ILE A C 1
ATOM 2224 O O . ILE A 1 270 ? 6.834 -10.214 4.672 1.00 97.81 270 ILE A O 1
ATOM 2228 N N . LYS A 1 271 ? 6.723 -11.524 2.842 1.00 97.94 271 LYS A N 1
ATOM 2229 C CA . LYS A 1 271 ? 7.702 -12.499 3.315 1.00 97.94 271 LYS A CA 1
ATOM 2230 C C . LYS A 1 271 ? 9.110 -11.901 3.391 1.00 97.94 271 LYS A C 1
ATOM 2232 O O . LYS A 1 271 ? 9.770 -12.038 4.417 1.00 97.94 271 LYS A O 1
ATOM 2237 N N . HIS A 1 272 ? 9.574 -11.231 2.334 1.00 98.06 272 HIS A N 1
ATOM 2238 C CA . HIS A 1 272 ? 10.941 -10.695 2.279 1.00 98.06 272 HIS A CA 1
ATOM 2239 C C . HIS A 1 272 ? 11.141 -9.484 3.190 1.00 98.06 272 HIS A C 1
ATOM 2241 O O . HIS A 1 272 ? 12.222 -9.314 3.747 1.00 98.06 272 HIS A O 1
ATOM 2247 N N . SER A 1 273 ? 10.102 -8.678 3.408 1.00 97.88 273 SER A N 1
ATOM 2248 C CA . SER A 1 273 ? 10.139 -7.561 4.352 1.00 97.88 273 SER A CA 1
ATOM 2249 C C . SER A 1 273 ? 9.802 -7.957 5.793 1.00 97.88 273 SER A C 1
ATOM 2251 O O . SER A 1 273 ? 9.648 -7.085 6.640 1.00 97.88 273 SER A O 1
ATOM 2253 N N . SER A 1 274 ? 9.694 -9.257 6.103 1.00 98.25 274 SER A N 1
ATOM 2254 C CA . SER A 1 274 ? 9.382 -9.757 7.453 1.00 98.25 274 SER A CA 1
ATOM 2255 C C . SER A 1 274 ? 8.092 -9.169 8.049 1.00 98.25 274 SER A C 1
ATOM 2257 O O . SER A 1 274 ? 7.988 -8.974 9.259 1.00 98.25 274 SER A O 1
ATOM 2259 N N . LEU A 1 275 ? 7.100 -8.875 7.203 1.00 98.62 275 LEU A N 1
ATOM 2260 C CA . LEU A 1 275 ? 5.795 -8.363 7.623 1.00 98.62 275 LEU A CA 1
ATOM 2261 C C . LEU A 1 275 ? 4.808 -9.483 7.977 1.00 98.62 275 LEU A C 1
ATOM 2263 O O . LEU A 1 275 ? 3.877 -9.254 8.746 1.00 98.62 275 LEU A O 1
ATOM 2267 N N . GLU A 1 276 ? 5.012 -10.689 7.438 1.00 98.00 276 GLU A N 1
ATOM 2268 C CA . GLU A 1 276 ? 4.110 -11.841 7.605 1.00 98.00 276 GLU A CA 1
ATOM 2269 C C . GLU A 1 276 ? 3.703 -12.111 9.065 1.00 98.00 276 GLU A C 1
ATOM 2271 O O . GLU A 1 276 ? 2.508 -12.272 9.311 1.00 98.00 276 GLU A O 1
ATOM 2276 N N . PRO A 1 277 ? 4.618 -12.076 10.059 1.00 98.38 277 PRO A N 1
ATOM 2277 C CA . PRO A 1 277 ? 4.266 -12.395 11.442 1.00 98.38 277 PRO A CA 1
ATOM 2278 C C . PRO A 1 277 ? 3.289 -11.412 12.097 1.00 98.38 277 PRO A C 1
ATOM 2280 O O . PRO A 1 277 ? 2.723 -11.736 13.140 1.00 98.38 277 PRO A O 1
ATOM 2283 N N . TYR A 1 278 ? 3.108 -10.207 11.540 1.00 98.69 278 TYR A N 1
ATOM 2284 C CA . TYR A 1 278 ? 2.227 -9.211 12.146 1.00 98.69 278 TYR A CA 1
ATOM 2285 C C . TYR A 1 278 ? 0.759 -9.394 11.776 1.00 98.69 278 TYR A C 1
ATOM 2287 O O . TYR A 1 278 ? -0.103 -8.965 12.540 1.00 98.69 278 TYR A O 1
ATOM 2295 N N . PHE A 1 279 ? 0.473 -9.989 10.618 1.00 98.69 279 PHE A N 1
ATOM 2296 C CA . PHE A 1 279 ? -0.863 -9.998 10.035 1.00 98.69 279 PHE A CA 1
ATOM 2297 C C . PHE A 1 279 ? -1.510 -11.373 10.150 1.00 98.69 279 PHE A C 1
ATOM 2299 O O . PHE A 1 279 ? -0.953 -12.380 9.727 1.00 98.69 279 PHE A O 1
ATOM 2306 N N . GLU A 1 280 ? -2.743 -11.412 10.648 1.00 98.50 280 GLU A N 1
ATOM 2307 C CA . GLU A 1 280 ? -3.521 -12.653 10.709 1.00 98.50 280 GLU A CA 1
ATOM 2308 C C . GLU A 1 280 ? -3.943 -13.136 9.315 1.00 98.50 280 GLU A C 1
ATOM 2310 O O . GLU A 1 280 ? -4.126 -14.333 9.091 1.00 98.50 280 GLU A O 1
ATOM 2315 N N . LYS A 1 281 ? -4.174 -12.197 8.387 1.00 98.06 281 LYS A N 1
ATOM 2316 C CA . LYS A 1 281 ? -4.611 -12.494 7.021 1.00 98.06 281 LYS A CA 1
ATOM 2317 C C . LYS A 1 281 ? -4.332 -11.332 6.073 1.00 98.06 281 LYS A C 1
ATOM 2319 O O . LYS A 1 281 ? -4.536 -10.171 6.429 1.00 98.06 281 LYS A O 1
ATOM 2324 N N . MET A 1 282 ? -3.956 -11.664 4.841 1.00 98.19 282 MET A N 1
ATOM 2325 C CA . MET A 1 282 ? -3.991 -10.749 3.704 1.00 98.19 282 MET A CA 1
ATOM 2326 C C . MET A 1 282 ? -5.248 -11.006 2.873 1.00 98.19 282 MET A C 1
ATOM 2328 O O . MET A 1 282 ? -5.610 -12.154 2.636 1.00 98.19 282 MET A O 1
ATOM 2332 N N . ILE A 1 283 ? -5.908 -9.929 2.458 1.00 98.31 283 ILE A N 1
ATOM 2333 C CA . ILE A 1 283 ? -7.037 -9.929 1.534 1.00 98.31 283 ILE A CA 1
ATOM 2334 C C . ILE A 1 283 ? -6.593 -9.217 0.262 1.00 98.31 283 ILE A C 1
ATOM 2336 O O . ILE A 1 283 ? -6.261 -8.030 0.287 1.00 98.31 283 ILE A O 1
ATOM 2340 N N . THR A 1 284 ? -6.605 -9.927 -0.857 1.00 97.19 284 THR A N 1
ATOM 2341 C CA . THR A 1 284 ? -6.310 -9.329 -2.165 1.00 97.19 284 THR A CA 1
ATOM 2342 C C . THR A 1 284 ? -7.587 -9.043 -2.945 1.00 97.19 284 THR A C 1
ATOM 2344 O O . THR A 1 284 ? -8.636 -9.662 -2.737 1.00 97.19 284 THR A O 1
ATOM 2347 N N . SER A 1 285 ? -7.501 -8.104 -3.884 1.00 94.94 285 SER A N 1
ATOM 2348 C CA . SER A 1 285 ? -8.597 -7.840 -4.818 1.00 94.94 285 SER A CA 1
ATOM 2349 C C . SER A 1 285 ? -8.946 -9.047 -5.700 1.00 94.94 285 SER A C 1
ATOM 2351 O O . SER A 1 285 ? -10.118 -9.247 -6.022 1.00 94.94 285 SER A O 1
ATOM 2353 N N . GLU A 1 286 ? -7.957 -9.884 -6.035 1.00 93.88 286 GLU A N 1
ATOM 2354 C CA . GLU A 1 286 ? -8.134 -11.108 -6.825 1.00 93.88 286 GLU A CA 1
ATOM 2355 C C . GLU A 1 286 ? -8.953 -12.156 -6.055 1.00 93.88 286 GLU A C 1
ATOM 2357 O O . GLU A 1 286 ? -9.904 -12.712 -6.601 1.00 93.88 286 GLU A O 1
ATOM 2362 N N . GLU A 1 287 ? -8.665 -12.363 -4.765 1.00 93.88 287 GLU A N 1
ATOM 2363 C CA . GLU A 1 287 ? -9.458 -13.245 -3.895 1.00 93.88 287 GLU A CA 1
ATOM 2364 C C . GLU A 1 287 ? -10.879 -12.721 -3.657 1.00 93.88 287 GLU A C 1
ATOM 2366 O O . GLU A 1 287 ? -11.834 -13.497 -3.596 1.00 93.88 287 GLU A O 1
ATOM 2371 N N . ALA A 1 288 ? -11.036 -11.404 -3.505 1.00 95.38 288 ALA A N 1
ATOM 2372 C CA . ALA A 1 288 ? -12.340 -10.789 -3.284 1.00 95.38 288 ALA A CA 1
ATOM 2373 C C . ALA A 1 288 ? -13.190 -10.698 -4.565 1.00 95.38 288 ALA A C 1
ATOM 2375 O O . ALA A 1 288 ? -14.404 -10.495 -4.477 1.00 95.38 288 ALA A O 1
ATOM 2376 N N . GLY A 1 289 ? -12.568 -10.794 -5.746 1.00 94.62 289 GLY A N 1
ATOM 2377 C CA . GLY A 1 289 ? -13.186 -10.544 -7.053 1.00 94.62 289 GLY A CA 1
ATOM 2378 C C . GLY A 1 289 ? -13.561 -9.077 -7.303 1.00 94.62 289 GLY A C 1
ATOM 2379 O O . GLY A 1 289 ? -14.274 -8.777 -8.260 1.00 94.62 289 GLY A O 1
ATOM 2380 N N . TYR A 1 290 ? -13.131 -8.168 -6.425 1.00 94.62 290 TYR A N 1
ATOM 2381 C CA . TYR A 1 290 ? -13.402 -6.733 -6.476 1.00 94.62 290 TYR A CA 1
ATOM 2382 C C . TYR A 1 290 ? -12.219 -5.977 -5.875 1.00 94.62 290 TYR A C 1
ATOM 2384 O O . TYR A 1 290 ? -11.682 -6.385 -4.849 1.00 94.62 290 TYR A O 1
ATOM 2392 N N . GLN A 1 291 ? -11.860 -4.849 -6.478 1.00 94.50 291 GLN A N 1
ATOM 2393 C CA . GLN A 1 291 ? -10.804 -3.955 -6.002 1.00 94.50 291 GLN A CA 1
ATOM 2394 C C . GLN A 1 291 ? -11.368 -2.871 -5.077 1.00 94.50 291 GLN A C 1
ATOM 2396 O O . GLN A 1 291 ? -12.555 -2.540 -5.138 1.00 94.50 291 GLN A O 1
ATOM 2401 N N . LYS A 1 292 ? -10.520 -2.278 -4.236 1.00 96.25 292 LYS A N 1
ATOM 2402 C CA . LYS A 1 292 ? -10.785 -0.957 -3.651 1.00 96.25 292 LYS A CA 1
ATOM 2403 C C . LYS A 1 292 ? -10.963 0.047 -4.807 1.00 96.25 292 LYS A C 1
ATOM 2405 O O . LYS A 1 292 ? -10.279 -0.127 -5.811 1.00 96.25 292 LYS A O 1
ATOM 2410 N N . PRO A 1 293 ? -11.920 0.994 -4.723 1.00 95.62 293 PRO A N 1
ATOM 2411 C CA . PRO A 1 293 ? -12.756 1.334 -3.569 1.00 95.62 293 PRO A CA 1
ATOM 2412 C C . PRO A 1 293 ? -14.111 0.602 -3.526 1.00 95.62 293 PRO A C 1
ATOM 2414 O O . PRO A 1 293 ? -15.027 1.009 -2.800 1.00 95.62 293 PRO A O 1
ATOM 2417 N N . HIS A 1 294 ? -14.308 -0.438 -4.337 1.00 96.56 294 HIS A N 1
ATOM 2418 C CA . HIS A 1 294 ? -15.606 -1.082 -4.477 1.00 96.56 294 HIS A CA 1
ATOM 2419 C C . HIS A 1 294 ? -16.046 -1.744 -3.165 1.00 96.56 294 HIS A C 1
ATOM 2421 O O . HIS A 1 294 ? -15.344 -2.576 -2.603 1.00 96.56 294 HIS A O 1
ATOM 2427 N N . ARG A 1 295 ? -17.271 -1.462 -2.698 1.00 97.19 295 ARG A N 1
ATOM 2428 C CA . ARG A 1 295 ? -17.753 -1.879 -1.361 1.00 97.19 295 ARG A CA 1
ATOM 2429 C C . ARG A 1 295 ? -17.550 -3.370 -1.030 1.00 97.19 295 ARG A C 1
ATOM 2431 O O . ARG A 1 295 ? -17.400 -3.726 0.135 1.00 97.19 295 ARG A O 1
ATOM 2438 N N . LYS A 1 296 ? -17.590 -4.236 -2.051 1.00 97.81 296 LYS A N 1
ATOM 2439 C CA . LYS A 1 296 ? -17.519 -5.696 -1.896 1.00 97.81 296 LYS A CA 1
ATOM 2440 C C . LYS A 1 296 ? -16.163 -6.194 -1.395 1.00 97.81 296 LYS A C 1
ATOM 2442 O O . LYS A 1 296 ? -16.158 -7.217 -0.724 1.00 97.81 296 LYS A O 1
ATOM 2447 N N . ILE A 1 297 ? -15.051 -5.490 -1.646 1.00 97.94 297 ILE A N 1
ATOM 2448 C CA . ILE A 1 297 ? -13.755 -5.914 -1.090 1.00 97.94 297 ILE A CA 1
ATOM 2449 C C . ILE A 1 297 ? -13.736 -5.757 0.434 1.00 97.94 297 ILE A C 1
ATOM 2451 O O . ILE A 1 297 ? -13.327 -6.665 1.149 1.00 97.94 297 ILE A O 1
ATOM 2455 N N . PHE A 1 298 ? -14.284 -4.654 0.949 1.00 98.44 298 PHE A N 1
ATOM 2456 C CA . PHE A 1 298 ? -14.391 -4.420 2.388 1.00 98.44 298 PHE A CA 1
ATOM 2457 C C . PHE A 1 298 ? -15.383 -5.384 3.050 1.00 98.44 298 PHE A C 1
ATOM 2459 O O . PHE A 1 298 ? -15.131 -5.886 4.143 1.00 98.44 298 PHE A O 1
ATOM 2466 N N . GLU A 1 299 ? -16.502 -5.682 2.383 1.00 98.31 299 GLU A N 1
ATOM 2467 C CA . GLU A 1 299 ? -17.455 -6.701 2.837 1.00 98.31 299 GLU A CA 1
ATOM 2468 C C . GLU A 1 299 ? -16.810 -8.090 2.903 1.00 98.31 299 GLU A C 1
ATOM 2470 O O . GLU A 1 299 ? -16.932 -8.785 3.915 1.00 98.31 299 GLU A O 1
ATOM 2475 N N . TYR A 1 300 ? -16.086 -8.469 1.848 1.00 98.56 300 TYR A N 1
ATOM 2476 C CA . TYR A 1 300 ? -15.344 -9.720 1.784 1.00 98.56 300 TYR A CA 1
ATOM 2477 C C . TYR A 1 300 ? -14.294 -9.800 2.895 1.00 98.56 300 TYR A C 1
ATOM 2479 O O . TYR A 1 300 ? -14.233 -10.819 3.585 1.00 98.56 300 TYR A O 1
ATOM 2487 N N . ALA A 1 301 ? -13.526 -8.730 3.117 1.00 98.50 301 ALA A N 1
ATOM 2488 C CA . ALA A 1 301 ? -12.523 -8.656 4.172 1.00 98.50 301 ALA A CA 1
ATOM 2489 C C . ALA A 1 301 ? -13.147 -8.883 5.555 1.00 98.50 301 ALA A C 1
ATOM 2491 O O . ALA A 1 301 ? -12.774 -9.837 6.233 1.00 98.50 301 ALA A O 1
ATOM 2492 N N . LEU A 1 302 ? -14.174 -8.106 5.931 1.00 98.50 302 LEU A N 1
ATOM 2493 C CA . LEU A 1 302 ? -14.848 -8.259 7.228 1.00 98.50 302 LEU A CA 1
ATOM 2494 C C . LEU A 1 302 ? -15.422 -9.666 7.437 1.00 98.50 302 LEU A C 1
ATOM 2496 O O . LEU A 1 302 ? -15.332 -10.217 8.537 1.00 98.50 302 LEU A O 1
ATOM 2500 N N . LYS A 1 303 ? -16.014 -10.259 6.391 1.00 98.25 303 LYS A N 1
ATOM 2501 C CA . LYS A 1 303 ? -16.558 -11.622 6.447 1.00 98.25 303 LYS A CA 1
ATOM 2502 C C . LYS A 1 303 ? -15.454 -12.652 6.694 1.00 98.25 303 LYS A C 1
ATOM 2504 O O . LYS A 1 303 ? -15.628 -13.530 7.535 1.00 98.25 303 LYS A O 1
ATOM 2509 N N . ASN A 1 304 ? -14.337 -12.540 5.978 1.00 97.88 304 ASN A N 1
ATOM 2510 C CA . ASN A 1 304 ? -13.233 -13.500 6.014 1.00 97.88 304 ASN A CA 1
ATOM 2511 C C . ASN A 1 304 ? -12.344 -13.397 7.254 1.00 97.88 304 ASN A C 1
ATOM 2513 O O . ASN A 1 304 ? -11.607 -14.339 7.537 1.00 97.88 304 ASN A O 1
ATOM 2517 N N . THR A 1 305 ? -12.395 -12.277 7.970 1.00 97.88 305 THR A N 1
ATOM 2518 C CA . THR A 1 305 ? -11.657 -12.059 9.223 1.00 97.88 305 THR A CA 1
ATOM 2519 C C . THR A 1 305 ? -12.555 -12.152 10.458 1.00 97.88 305 THR A C 1
ATOM 2521 O O . THR A 1 305 ? -12.088 -11.976 11.589 1.00 97.88 305 THR A O 1
ATOM 2524 N N . HIS A 1 306 ? -13.853 -12.414 10.256 1.00 97.88 306 HIS A N 1
ATOM 2525 C CA . HIS A 1 306 ? -14.892 -12.386 11.288 1.00 97.88 306 HIS A CA 1
ATOM 2526 C C . HIS A 1 306 ? -14.920 -11.063 12.072 1.00 97.88 306 HIS A C 1
ATOM 2528 O O . HIS A 1 306 ? -15.213 -11.023 13.269 1.00 97.88 306 HIS A O 1
ATOM 2534 N N . SER A 1 307 ? -14.599 -9.959 11.397 1.00 97.44 307 SER A N 1
ATOM 2535 C CA . SER A 1 307 ? -14.496 -8.636 12.004 1.00 97.44 307 SER A CA 1
ATOM 2536 C C . SER A 1 307 ? -15.831 -7.900 11.956 1.00 97.44 307 SER A C 1
ATOM 2538 O O . SER A 1 307 ? -16.566 -7.924 10.966 1.00 97.44 307 SER A O 1
ATOM 2540 N N . ARG A 1 308 ? -16.154 -7.179 13.033 1.00 96.00 308 ARG A N 1
ATOM 2541 C CA . ARG A 1 308 ? -17.337 -6.314 13.068 1.00 96.00 308 ARG A CA 1
ATOM 2542 C C . ARG A 1 308 ? -16.989 -4.946 12.508 1.00 96.00 308 ARG A C 1
ATOM 2544 O O . ARG A 1 308 ? -16.068 -4.285 12.982 1.00 96.00 308 ARG A O 1
ATOM 2551 N N . LYS A 1 309 ? -17.813 -4.468 11.579 1.00 95.31 309 LYS A N 1
ATOM 2552 C CA . LYS A 1 309 ? -17.668 -3.155 10.934 1.00 95.31 309 LYS A CA 1
ATOM 2553 C C . LYS A 1 309 ? -17.455 -1.992 11.916 1.00 95.31 309 LYS A C 1
ATOM 2555 O O . LYS A 1 309 ? -16.607 -1.149 11.682 1.00 95.31 309 LYS A O 1
ATOM 2560 N N . LYS A 1 310 ? -18.193 -1.965 13.036 1.00 94.56 310 LYS A N 1
ATOM 2561 C CA . LYS A 1 310 ? -18.101 -0.905 14.067 1.00 94.56 310 LYS A CA 1
ATOM 2562 C C . LYS A 1 310 ? -16.806 -0.927 14.893 1.00 94.56 310 LYS A C 1
ATOM 2564 O O . LYS A 1 310 ? -16.554 0.025 15.619 1.00 94.56 310 LYS A O 1
ATOM 2569 N N . GLU A 1 311 ? -16.039 -2.010 14.811 1.00 96.00 311 GLU A N 1
ATOM 2570 C CA . GLU A 1 311 ? -14.765 -2.220 15.515 1.00 96.00 311 GLU A CA 1
ATOM 2571 C C . GLU A 1 311 ? -13.592 -2.306 14.530 1.00 96.00 311 GLU A 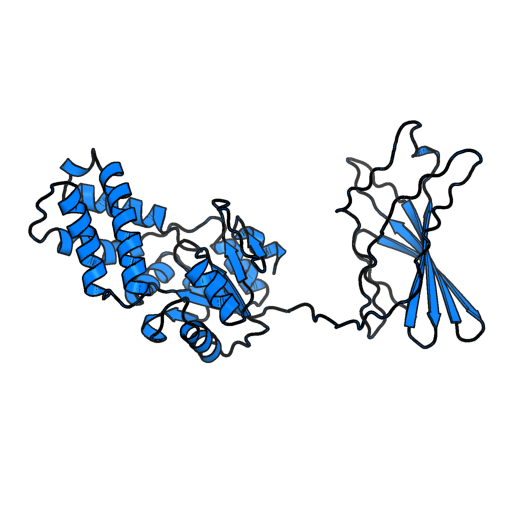C 1
ATOM 2573 O O . GLU A 1 311 ? -12.527 -2.819 14.875 1.00 96.00 311 GLU A O 1
ATOM 2578 N N . SER A 1 312 ? -13.817 -1.895 13.283 1.00 97.94 312 SER A N 1
ATOM 2579 C CA . SER A 1 312 ? -12.842 -1.966 12.201 1.00 97.94 312 SER A CA 1
ATOM 2580 C C . SER A 1 312 ? -12.487 -0.564 11.733 1.00 97.94 312 SER A C 1
ATOM 2582 O O . SER A 1 312 ? -13.342 0.325 11.737 1.00 97.94 312 SER A O 1
ATOM 2584 N N . ILE A 1 313 ? -11.239 -0.386 11.322 1.00 98.38 313 ILE A N 1
ATOM 2585 C CA . ILE A 1 313 ? -10.719 0.860 10.761 1.00 98.38 313 ILE A CA 1
ATOM 2586 C C . ILE A 1 313 ? -9.725 0.531 9.649 1.00 98.38 313 ILE A C 1
ATOM 2588 O O . ILE A 1 313 ? -8.983 -0.447 9.755 1.00 98.38 313 ILE A O 1
ATOM 2592 N N . MET A 1 314 ? -9.779 1.311 8.571 1.00 98.62 314 MET A N 1
ATOM 2593 C CA . MET A 1 314 ? -8.894 1.196 7.413 1.00 98.62 314 MET A CA 1
ATOM 2594 C C . MET A 1 314 ? -7.736 2.188 7.544 1.00 98.62 314 MET A C 1
ATOM 2596 O O . MET A 1 314 ? -7.974 3.352 7.854 1.00 98.62 314 MET A O 1
ATOM 2600 N N . ILE A 1 315 ? -6.508 1.745 7.308 1.00 98.81 315 ILE A N 1
ATOM 2601 C CA . ILE A 1 315 ? -5.286 2.548 7.316 1.00 98.81 315 ILE A CA 1
ATOM 2602 C C . ILE A 1 315 ? -4.671 2.445 5.923 1.00 98.81 315 ILE A C 1
ATOM 2604 O O . ILE A 1 315 ? -4.374 1.339 5.477 1.00 98.81 315 ILE A O 1
ATOM 2608 N N . GLY A 1 316 ? -4.497 3.572 5.243 1.00 98.50 316 GLY A N 1
ATOM 2609 C CA . GLY A 1 316 ? -3.941 3.600 3.891 1.00 98.50 316 GLY A CA 1
ATOM 2610 C C . GLY A 1 316 ? -3.568 5.007 3.440 1.00 98.50 316 GLY A C 1
ATOM 2611 O O . GLY A 1 316 ? -3.921 5.984 4.110 1.00 98.50 316 GLY A O 1
ATOM 2612 N N . ASP A 1 317 ? -2.857 5.107 2.324 1.00 98.00 317 ASP A N 1
ATOM 2613 C CA . ASP A 1 317 ? -2.421 6.365 1.713 1.00 98.00 317 ASP A CA 1
ATOM 2614 C C . ASP A 1 317 ? -3.316 6.806 0.545 1.00 98.00 317 ASP A C 1
ATOM 2616 O O . ASP A 1 317 ? -3.353 7.988 0.203 1.00 98.00 317 ASP A O 1
ATOM 2620 N N . ASP A 1 318 ? -4.092 5.903 -0.057 1.00 96.44 318 ASP A N 1
ATOM 2621 C CA . ASP A 1 318 ? -4.912 6.278 -1.203 1.00 96.44 318 ASP A CA 1
ATOM 2622 C C . ASP A 1 318 ? -6.261 6.863 -0.756 1.00 96.44 318 ASP A C 1
ATOM 2624 O O . ASP A 1 318 ? -7.135 6.188 -0.193 1.00 96.44 318 ASP A O 1
ATOM 2628 N N . LEU A 1 319 ? -6.454 8.154 -1.037 1.00 95.31 319 LEU A N 1
ATOM 2629 C CA . LEU A 1 319 ? -7.677 8.876 -0.691 1.00 95.31 319 LEU A CA 1
ATOM 2630 C C . LEU A 1 319 ? -8.938 8.245 -1.291 1.00 95.31 319 LEU A C 1
ATOM 2632 O O . LEU A 1 319 ? -9.961 8.192 -0.612 1.00 95.31 319 LEU A O 1
ATOM 2636 N N . GLU A 1 320 ? -8.914 7.789 -2.539 1.00 94.12 320 GLU A N 1
ATOM 2637 C CA . GLU A 1 320 ? -10.108 7.245 -3.184 1.00 94.12 320 GLU A CA 1
ATOM 2638 C C . GLU A 1 320 ? -10.306 5.777 -2.801 1.00 94.12 320 GLU A C 1
ATOM 2640 O O . GLU A 1 320 ? -11.393 5.408 -2.338 1.00 94.12 320 GLU A O 1
ATOM 2645 N N . ASN A 1 321 ? -9.251 4.970 -2.931 1.00 95.38 321 ASN A N 1
ATOM 2646 C CA . ASN A 1 321 ? -9.255 3.528 -2.716 1.00 95.38 321 ASN A CA 1
ATOM 2647 C C . ASN A 1 321 ? -9.438 3.161 -1.238 1.00 95.38 321 ASN A C 1
ATOM 2649 O O . ASN A 1 321 ? -10.385 2.441 -0.897 1.00 95.38 321 ASN A O 1
ATOM 2653 N N . ASP A 1 322 ? -8.585 3.674 -0.354 1.00 97.38 322 ASP A N 1
ATOM 2654 C CA . ASP A 1 322 ? -8.555 3.281 1.057 1.00 97.38 322 ASP A CA 1
ATOM 2655 C C . ASP A 1 322 ? -9.511 4.114 1.890 1.00 97.38 322 ASP A C 1
ATOM 2657 O O . ASP A 1 322 ? -10.305 3.584 2.670 1.00 97.38 322 ASP A O 1
ATOM 2661 N N . ILE A 1 323 ? -9.465 5.432 1.713 1.00 97.00 323 ILE A N 1
ATOM 2662 C CA . ILE A 1 323 ? -10.147 6.355 2.612 1.00 97.00 323 ILE A CA 1
ATOM 2663 C C . ILE A 1 323 ? -11.615 6.512 2.215 1.00 97.00 323 ILE A C 1
ATOM 2665 O O . ILE A 1 323 ? -12.526 6.147 2.966 1.00 97.00 323 ILE A O 1
ATOM 2669 N N . PHE A 1 324 ? -11.899 7.038 1.027 1.00 95.19 324 PHE A N 1
ATOM 2670 C CA . PHE A 1 324 ? -13.273 7.284 0.602 1.00 95.19 324 PHE A CA 1
ATOM 2671 C C . PHE A 1 324 ? -14.011 5.976 0.314 1.00 95.19 324 PHE A C 1
ATOM 2673 O O . PHE A 1 324 ? -15.188 5.858 0.670 1.00 95.19 324 PHE A O 1
ATOM 2680 N N . GLY A 1 325 ? -13.326 4.962 -0.223 1.00 95.69 325 GLY A N 1
ATOM 2681 C CA . GLY A 1 325 ? -13.836 3.598 -0.356 1.00 95.69 325 GLY A CA 1
ATOM 2682 C C . GLY A 1 325 ? -14.343 3.023 0.967 1.00 95.69 325 GLY A C 1
ATOM 2683 O O . GLY A 1 325 ? -15.538 2.716 1.091 1.00 95.69 325 GLY A O 1
ATOM 2684 N N . ALA A 1 326 ? -13.478 2.945 1.983 1.00 97.00 326 ALA A N 1
ATOM 2685 C CA . ALA A 1 326 ? -13.846 2.395 3.287 1.00 97.00 326 ALA A CA 1
ATOM 2686 C C . ALA A 1 326 ? -14.912 3.244 3.991 1.00 97.00 326 ALA A C 1
ATOM 2688 O O . ALA A 1 326 ? -15.862 2.703 4.570 1.00 97.00 326 ALA A O 1
ATOM 2689 N N . ARG A 1 327 ? -14.830 4.576 3.883 1.00 95.31 327 ARG A N 1
ATOM 2690 C CA . ARG A 1 327 ? -15.812 5.486 4.483 1.00 95.31 327 ARG A CA 1
ATOM 2691 C C . ARG A 1 327 ? -17.199 5.345 3.861 1.00 95.31 327 ARG A C 1
ATOM 2693 O O . ARG A 1 327 ? -18.181 5.288 4.600 1.00 95.31 327 ARG A O 1
ATOM 2700 N N . ARG A 1 328 ? -17.306 5.256 2.528 1.00 95.50 328 ARG A N 1
ATOM 2701 C CA . ARG A 1 328 ? -18.583 4.991 1.833 1.00 95.50 328 ARG A CA 1
ATOM 2702 C C . ARG A 1 328 ? -19.140 3.627 2.210 1.00 95.50 328 ARG A C 1
ATOM 2704 O O . ARG A 1 328 ? -20.352 3.480 2.363 1.00 95.50 328 ARG A O 1
ATOM 2711 N N . PHE A 1 329 ? -18.265 2.641 2.405 1.00 96.88 329 PHE A N 1
ATOM 2712 C CA . PHE A 1 329 ? -18.682 1.366 2.961 1.00 96.88 329 PHE A CA 1
ATOM 2713 C C . PHE A 1 329 ? -19.133 1.505 4.418 1.00 96.88 329 PHE A C 1
ATOM 2715 O O . PHE A 1 329 ? -20.039 0.784 4.809 1.00 96.88 329 PHE A O 1
ATOM 2722 N N . GLY A 1 330 ? -18.605 2.450 5.200 1.00 95.62 330 GLY A N 1
ATOM 2723 C CA . GLY A 1 330 ? -19.007 2.784 6.573 1.00 95.62 330 GLY A CA 1
ATOM 2724 C C . GLY A 1 330 ? -18.032 2.299 7.651 1.00 95.62 330 GLY A C 1
ATOM 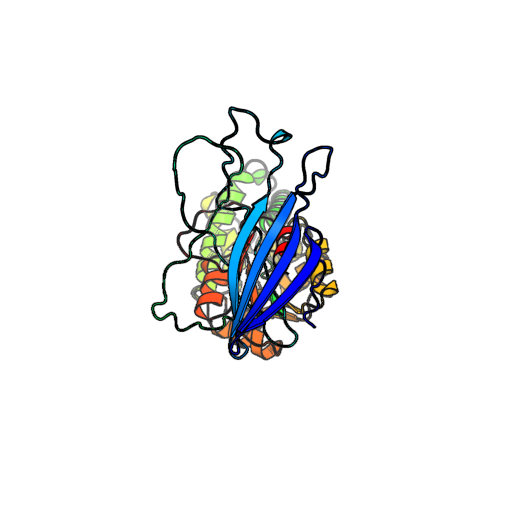2725 O O . GLY A 1 330 ? -18.470 2.004 8.765 1.00 95.62 330 GLY A O 1
ATOM 2726 N N . ILE A 1 331 ? -16.756 2.153 7.297 1.00 95.12 331 ILE A N 1
ATOM 2727 C CA . ILE A 1 331 ? -15.623 1.889 8.193 1.00 95.12 331 ILE A CA 1
ATOM 2728 C C . ILE A 1 331 ? -14.902 3.228 8.437 1.00 95.12 331 ILE A C 1
ATOM 2730 O O . ILE A 1 331 ? -14.871 4.080 7.549 1.00 95.12 331 ILE A O 1
ATOM 2734 N N . ASP A 1 332 ? -14.383 3.447 9.648 1.00 96.06 332 ASP A N 1
ATOM 2735 C CA . ASP A 1 332 ? -13.548 4.624 9.930 1.00 96.06 332 ASP A CA 1
ATOM 2736 C C . ASP A 1 332 ? -12.192 4.518 9.223 1.00 96.06 332 ASP A C 1
ATOM 2738 O O . ASP A 1 332 ? -11.800 3.439 8.781 1.00 96.06 332 ASP A O 1
ATOM 2742 N N . THR A 1 333 ? -11.452 5.623 9.127 1.00 97.31 333 THR A N 1
ATOM 2743 C CA . THR A 1 333 ? -10.203 5.644 8.355 1.00 97.31 333 THR A CA 1
ATOM 2744 C C . THR A 1 333 ? -9.081 6.403 9.052 1.00 97.31 333 THR A C 1
ATOM 2746 O O . THR A 1 333 ? -9.315 7.469 9.623 1.00 97.31 333 THR A O 1
ATOM 2749 N N . VAL A 1 334 ? -7.856 5.901 8.936 1.00 98.38 334 VAL A N 1
ATOM 2750 C CA . VAL A 1 334 ? -6.626 6.649 9.192 1.00 98.38 334 VAL A CA 1
ATOM 2751 C C . VAL A 1 334 ? -5.956 6.905 7.848 1.00 98.38 334 VAL A C 1
ATOM 2753 O O . VAL A 1 334 ? -5.544 5.962 7.178 1.00 98.38 334 VAL A O 1
ATOM 2756 N N . PHE A 1 335 ? -5.871 8.169 7.449 1.00 98.56 335 PHE A N 1
ATOM 2757 C CA . PHE A 1 335 ? -5.152 8.557 6.242 1.00 98.56 335 PHE A CA 1
ATOM 2758 C C . PHE A 1 335 ? -3.665 8.736 6.553 1.00 98.56 335 PHE A C 1
ATOM 2760 O O . PHE A 1 335 ? -3.306 9.595 7.361 1.00 98.56 335 PHE A O 1
ATOM 2767 N N . PHE A 1 336 ? -2.816 7.914 5.938 1.00 98.50 336 PHE A N 1
ATOM 2768 C CA . PHE A 1 336 ? -1.367 8.063 5.980 1.00 98.50 336 PHE A CA 1
ATOM 2769 C C . PHE A 1 336 ? -0.925 9.079 4.922 1.00 98.50 336 PHE A C 1
ATOM 2771 O O . PHE A 1 336 ? -0.950 8.804 3.729 1.00 98.50 336 PHE A O 1
ATOM 2778 N N . ASN A 1 337 ? -0.550 10.275 5.375 1.00 97.62 337 ASN A N 1
ATOM 2779 C CA . ASN A 1 337 ? -0.254 11.429 4.532 1.00 97.62 337 ASN A CA 1
ATOM 2780 C C . ASN A 1 337 ? 1.137 12.017 4.839 1.00 97.62 337 ASN A C 1
ATOM 2782 O O . ASN A 1 337 ? 1.238 13.160 5.307 1.00 97.62 337 ASN A O 1
ATOM 2786 N N . PRO A 1 338 ? 2.231 11.266 4.611 1.00 95.81 338 PRO A N 1
ATOM 2787 C CA . PRO A 1 338 ? 3.583 11.740 4.916 1.00 95.81 338 PRO A CA 1
ATOM 2788 C C . PRO A 1 338 ? 3.952 13.009 4.129 1.00 95.81 338 PRO A C 1
ATOM 2790 O O . PRO A 1 338 ? 4.683 13.865 4.628 1.00 95.81 338 PRO A O 1
ATOM 2793 N N . GLU A 1 339 ? 3.394 13.173 2.927 1.00 94.88 339 GLU A N 1
ATOM 2794 C CA . GLU A 1 339 ? 3.650 14.313 2.040 1.00 94.88 339 GLU A CA 1
ATOM 2795 C C . GLU A 1 339 ? 2.774 15.542 2.333 1.00 94.88 339 GLU A C 1
ATOM 2797 O O . GLU A 1 339 ? 2.950 16.590 1.709 1.00 94.88 339 GLU A O 1
ATOM 2802 N N . LYS A 1 340 ? 1.845 15.455 3.298 1.00 94.19 340 LYS A N 1
ATOM 2803 C CA . LYS A 1 340 ? 0.923 16.545 3.668 1.00 94.19 340 LYS A CA 1
ATOM 2804 C C . LYS A 1 340 ? 0.124 17.069 2.470 1.00 94.19 340 LYS A C 1
ATOM 2806 O O . LYS A 1 340 ? -0.095 18.281 2.337 1.00 94.19 340 LYS A O 1
ATOM 2811 N N . ILE A 1 341 ? -0.324 16.167 1.593 1.00 93.06 341 ILE A N 1
ATOM 2812 C CA . ILE A 1 341 ? -1.156 16.541 0.451 1.00 93.06 341 ILE A CA 1
ATOM 2813 C C . ILE A 1 341 ? -2.437 17.208 0.950 1.00 93.06 341 ILE A C 1
ATOM 2815 O O . ILE A 1 341 ? -3.011 16.820 1.970 1.00 93.06 341 ILE A O 1
ATOM 2819 N N . LYS A 1 342 ? -2.887 18.242 0.238 1.00 92.44 342 LYS A N 1
ATOM 2820 C CA . LYS A 1 342 ? -4.127 18.950 0.570 1.00 92.44 342 LYS A CA 1
ATOM 2821 C C . LYS A 1 342 ? -5.315 18.229 -0.050 1.00 92.44 342 LYS A C 1
ATOM 2823 O O . LYS A 1 342 ? -5.305 17.923 -1.237 1.00 92.44 342 LYS A O 1
ATOM 2828 N N . TYR A 1 343 ? -6.371 18.051 0.731 1.00 91.44 343 TYR A N 1
ATOM 2829 C CA . TYR A 1 343 ? -7.624 17.441 0.300 1.00 91.44 343 TYR A CA 1
ATOM 2830 C C . TYR A 1 343 ? -8.805 18.121 1.008 1.00 91.44 343 TYR A C 1
ATOM 2832 O O . TYR A 1 343 ? -8.638 18.780 2.032 1.00 91.44 343 TYR A O 1
ATOM 2840 N N . GLN A 1 344 ? -10.001 18.038 0.422 1.00 84.31 344 GLN A N 1
ATOM 2841 C CA . GLN A 1 344 ? -11.164 18.817 0.883 1.00 84.31 344 GLN A CA 1
ATOM 2842 C C . GLN A 1 344 ? -12.112 18.039 1.805 1.00 84.31 344 GLN A C 1
ATOM 2844 O O . GLN A 1 344 ? -12.906 18.636 2.531 1.00 84.31 344 GLN A O 1
ATOM 2849 N N . GLN A 1 345 ? -12.080 16.708 1.757 1.00 83.25 345 GLN A N 1
ATOM 2850 C CA . GLN A 1 345 ? -13.016 15.859 2.495 1.00 83.25 345 GLN A CA 1
ATOM 2851 C C . GLN A 1 345 ? -12.449 15.487 3.866 1.00 83.25 345 GLN A C 1
ATOM 2853 O O . GLN A 1 345 ? -11.250 15.341 4.015 1.00 83.25 345 GLN A O 1
ATOM 2858 N N . GLN A 1 346 ? -13.294 15.294 4.879 1.00 78.06 346 GLN A N 1
ATOM 2859 C CA . GLN A 1 346 ? -12.818 14.912 6.217 1.00 78.06 346 GLN A CA 1
ATOM 2860 C C . GLN A 1 346 ? -12.423 13.430 6.289 1.00 78.06 346 GLN A C 1
ATOM 2862 O O . GLN A 1 346 ? -13.195 12.579 5.855 1.00 78.06 346 GLN A O 1
ATOM 2867 N N . THR A 1 347 ? -11.297 13.111 6.910 1.00 87.44 347 THR A N 1
ATOM 2868 C CA . THR A 1 347 ? -10.910 11.756 7.348 1.00 87.44 347 THR A CA 1
ATOM 2869 C C . THR A 1 347 ? -11.321 11.537 8.811 1.00 87.44 347 THR A C 1
ATOM 2871 O O . THR A 1 347 ? -11.630 12.503 9.514 1.00 87.44 347 THR A O 1
ATOM 2874 N N . THR A 1 348 ? -11.386 10.287 9.295 1.00 92.31 348 THR A N 1
ATOM 2875 C CA . THR A 1 348 ? -11.588 10.063 10.744 1.00 92.31 348 THR A CA 1
ATOM 2876 C C . THR A 1 348 ? -10.337 10.468 11.522 1.00 92.31 348 THR A C 1
ATOM 2878 O O . THR A 1 348 ? -10.443 11.189 12.514 1.00 92.31 348 THR A O 1
ATOM 2881 N N . PHE A 1 349 ? -9.171 10.033 11.046 1.00 95.44 349 PHE A N 1
ATOM 2882 C CA . PHE A 1 349 ? -7.858 10.452 11.516 1.00 95.44 349 PHE A CA 1
ATOM 2883 C C . PHE A 1 349 ? -6.921 10.660 10.324 1.00 95.44 349 PHE A C 1
ATOM 2885 O O . PHE A 1 349 ? -7.108 10.065 9.262 1.00 95.44 349 PHE A O 1
ATOM 2892 N N . GLU A 1 350 ? -5.885 11.460 10.536 1.00 96.12 350 GLU A N 1
ATOM 2893 C CA . GLU A 1 350 ? -4.776 11.659 9.608 1.00 96.12 350 GLU A CA 1
ATOM 2894 C C . GLU A 1 350 ? -3.474 11.559 10.399 1.00 96.12 350 GLU A C 1
ATOM 2896 O O . GLU A 1 350 ? -3.394 12.053 11.526 1.00 96.12 350 GLU A O 1
ATOM 2901 N N . ILE A 1 351 ? -2.479 10.908 9.809 1.00 97.00 351 ILE A N 1
ATOM 2902 C CA . ILE A 1 351 ? -1.144 10.735 10.375 1.00 97.00 351 ILE A CA 1
ATOM 2903 C C . ILE A 1 351 ? -0.095 11.061 9.316 1.00 97.00 351 ILE A C 1
ATOM 2905 O O . ILE A 1 351 ? -0.338 10.894 8.123 1.00 97.00 351 ILE A O 1
ATOM 2909 N N . GLN A 1 352 ? 1.084 11.497 9.749 1.00 96.81 352 GLN A N 1
ATOM 2910 C CA . GLN A 1 352 ? 2.223 11.736 8.850 1.00 96.81 352 GLN A CA 1
ATOM 2911 C C . GLN A 1 352 ? 3.292 10.659 9.010 1.00 96.81 352 GLN A C 1
ATOM 2913 O O . GLN A 1 352 ? 4.081 10.423 8.101 1.00 96.81 352 GLN A O 1
ATOM 2918 N N . SER A 1 353 ? 3.309 9.995 10.165 1.00 97.88 353 SER A N 1
ATOM 2919 C CA . SER A 1 353 ? 4.202 8.893 10.480 1.00 97.88 353 SER A CA 1
ATOM 2920 C C . SER A 1 353 ? 3.398 7.695 10.960 1.00 97.88 353 SER A C 1
ATOM 2922 O O . SER A 1 353 ? 2.432 7.842 11.710 1.00 97.88 353 SER A O 1
ATOM 2924 N N . LEU A 1 354 ? 3.841 6.484 10.619 1.00 98.31 354 LEU A N 1
ATOM 2925 C CA . LEU A 1 354 ? 3.270 5.266 11.195 1.00 98.31 354 LEU A CA 1
ATOM 2926 C C . LEU A 1 354 ? 3.433 5.224 12.724 1.00 98.31 354 LEU A C 1
ATOM 2928 O O . LEU A 1 354 ? 2.670 4.540 13.400 1.00 98.31 354 LEU A O 1
ATOM 2932 N N . ALA A 1 355 ? 4.378 5.969 13.310 1.00 97.62 355 ALA A N 1
ATOM 2933 C CA . ALA A 1 355 ? 4.496 6.095 14.764 1.00 97.62 355 ALA A CA 1
ATOM 2934 C C . ALA A 1 355 ? 3.278 6.787 15.408 1.00 97.62 355 ALA A C 1
ATOM 2936 O O . ALA A 1 355 ? 2.930 6.471 16.549 1.00 97.62 355 ALA A O 1
ATOM 2937 N N . ASP A 1 356 ? 2.589 7.670 14.678 1.00 95.44 356 ASP A N 1
ATOM 2938 C CA . ASP A 1 356 ? 1.442 8.433 15.188 1.00 95.44 356 ASP A CA 1
ATOM 2939 C C . ASP A 1 356 ? 0.242 7.526 15.498 1.00 95.44 356 ASP A C 1
ATOM 2941 O O . ASP A 1 356 ? -0.597 7.868 16.335 1.00 95.44 356 ASP A O 1
ATOM 2945 N N . LEU A 1 357 ? 0.184 6.326 14.902 1.00 95.50 357 LEU A N 1
ATOM 2946 C CA . LEU A 1 357 ? -0.835 5.313 15.200 1.00 95.50 357 LEU A CA 1
ATOM 2947 C C . LEU A 1 357 ? -0.881 4.961 16.695 1.00 95.50 357 LEU A C 1
ATOM 2949 O O . LEU A 1 357 ? -1.956 4.679 17.216 1.00 95.50 357 LEU A O 1
ATOM 2953 N N . ARG A 1 358 ? 0.243 5.064 17.415 1.00 92.25 358 ARG A N 1
ATOM 2954 C CA . ARG A 1 358 ? 0.330 4.807 18.867 1.00 92.25 358 ARG A CA 1
ATOM 2955 C C . ARG A 1 358 ? -0.395 5.848 19.721 1.00 92.25 358 ARG A C 1
ATOM 2957 O O . ARG A 1 358 ? -0.611 5.634 20.907 1.00 92.25 358 ARG A O 1
ATOM 2964 N N . THR A 1 359 ? -0.730 7.000 19.142 1.00 89.69 359 THR A N 1
ATOM 2965 C CA . THR A 1 359 ? -1.531 8.038 19.812 1.00 89.69 359 THR A CA 1
ATOM 2966 C C . THR A 1 359 ? -3.033 7.81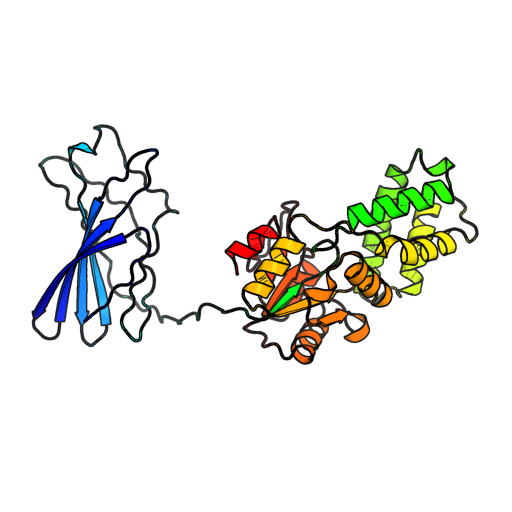3 19.623 1.00 89.69 359 THR A C 1
ATOM 2968 O O . THR A 1 359 ? -3.842 8.338 20.388 1.00 89.69 359 THR A O 1
ATOM 2971 N N . ILE A 1 360 ? -3.403 7.016 18.613 1.00 88.50 360 ILE A N 1
ATOM 2972 C CA . ILE A 1 360 ? -4.784 6.658 18.276 1.00 88.50 360 ILE A CA 1
ATOM 2973 C C . ILE A 1 360 ? -5.190 5.354 18.981 1.00 88.50 360 ILE A C 1
ATOM 2975 O O . ILE A 1 360 ? -6.339 5.234 19.416 1.00 88.50 360 ILE A O 1
ATOM 2979 N N . PHE A 1 361 ? -4.255 4.402 19.091 1.00 90.44 361 PHE A N 1
ATOM 2980 C CA . PHE A 1 361 ? -4.461 3.020 19.540 1.00 90.44 361 PHE A CA 1
ATOM 2981 C C . PHE A 1 361 ? -3.621 2.652 20.763 1.00 90.44 361 PHE A C 1
ATOM 2983 O O . PHE A 1 361 ? -4.162 1.894 21.605 1.00 90.44 361 PHE A O 1
#

Secondary structure (DSSP, 8-state):
--PPPPPTTEEEEEEEEEEETTEEEEEEEEEEEEEETTEEEEEEEEEEEEEETTEEEEEEEEE---GGG--TT------TT-------EETTEEPPPPPP---------SS------PPPP---------------EEEEP-BTTTB-HHHHHHHHHHHHHHHH-GGGGGGHHHHHHHHHHHHHHHHHHHHTTSS-HHHHHHHHHHHHHHHTT---TTHHHHHHHHHHHHGGG---B-TTHHHHHHHHHHTT-EEEEEESS-HHHHHHHHHHTT-GGG-SEEEEHHHHTS-TTSHHHHHHHHHHTT--GGGEEEEES-IIIIIIHHHHHT-EEEEE-TT----SSPPSEEESSGGGHHHH-

Sequence (361 aa):
MVDFMESGSWIKLSSNPRQRNNKVSVLINFVLKMPKESEITPLPVRMLIMCTKGVCSIVSVALIIPASLISRESVCDFPENEVDKITMSTKNKFFTPVKFLKKTRYLQPANCFNLILTFCKKEDYKMQIKHQKTYRNLFFDLDRTLWDFKTNSEVTLNELIARHIPELSQRFQEFLDLFYRINDNLWNQYENGILKKEVLRTKRFEDTFAQMGIHANGLSQKMSDDYITESPLKTALFPHTHETLSYLNEKGYRLFLITNGFTEVQVVKIKHSSLEPYFEKMITSEEAGYQKPHRKIFEYALKNTHSRKKESIMIGDDLENDIFGARRFGIDTVFFNPEKIKYQQQTTFEIQSLADLRTIF

Foldseek 3Di:
DFDDDDDPFKDWDDWDWDDDDQKIKIWTWMWGFDDDVPDTDTWIKIWIWIDHPRDIDTQWIWTDDPPVVDDPPDDPPDPQPPDDFDWGDGPPDTDGGDRQDDDDDDDDDDDDDTPGRGDDDDDDDPDDPPDPQAAFEEEEEPDPFWAPLLVLLLVQQLVLCCVPPVVCNVVSVVLSVLLVVLLVVLVVCVQVVNDDPVCSLLVSQVVSCVVVVHDCPCVSVVSSVSCLVRSLLDQDTAPCNVVLLVVCVVVNHAYEYEYQDDPVSVVSNCVNNVVVVSHPYYQYCVNQVHAFLALSSVVVVCVVVVHDQSNYEFEYADCRGTFVSSVVNPHAYEHACLPPDDDDDDHNHYDNGSVCVVVVD

Radius of gyration: 29.44 Å; chains: 1; bounding box: 57×61×83 Å